Protein AF-A0A1H7JNJ6-F1 (afdb_monomer)

InterPro domains:
  IPR013538 Activator of Hsp90 ATPase homologue 1/2-like, C-terminal [PF08327] (13-141)
  IPR023393 START-like domain superfamily [G3DSA:3.30.530.20] (1-152)

Nearest PDB structures (foldseek):
  3q63-assembly2_D  TM=8.123E-01  e=1.243E-07  Mesorhizobium japonicum MAFF 303099
  1xuv-assembly2_B-2  TM=8.173E-01  e=3.876E-07  Methanosarcina mazei Go1
  1xfs-assembly1_A  TM=7.823E-01  e=5.082E-07  Nitrosomonas europaea ATCC 19718
  3put-assembly1_B  TM=7.287E-01  e=1.243E-07  Rhizobium etli CFN 42
  3q64-assembly1_A-2  TM=7.488E-01  e=4.814E-07  Mesorhizobium loti

Foldseek 3Di:
DDKDKDKDKFLAALQLLLVLVVDPLSVLQQDDAFVQKAWQDKDDDQVVQDKIKTWIAHLQLHIWIKIKGWDDDDGSAKTKMWIAIGDDQLHDPDTKIWIWGWDDDPNITIIMIMMDDDPDPSNNVSVVRSCVRSVVRSSCSSVVHPGDRLNVLCVLLVNLRGLQSSLLVVVLNVCVVVVHDPVVSVVSSVVCSVPSSVDDPVVSNVVSVVSVCVVVVD

Secondary structure (DSSP, 8-state):
-EEEEEEEEESS-HHHHHHHHH-HHHHHHHSSPPTT-EEEEEES-GGGTSPEEEEEE-TT--EEEEEEEEEEEETTTEEEEEEEEESSTT--S--EEEEEEEEEETTEEEEEEEEEEESSHHHHHHHHHHHHHHHHHHHHHHTT-----HHHHHHHTTS--SHHHHHHHHHHHHHHHTT--HHHHHHHHHHHHHHHTTS-HHHHHHHHHHHHHHHS--

Structure (mmCIF, N/CA/C/O backbone):
data_AF-A0A1H7JNJ6-F1
#
_entry.id   AF-A0A1H7JNJ6-F1
#
loop_
_atom_site.group_PDB
_atom_site.id
_atom_site.type_symbol
_atom_site.label_atom_id
_atom_site.label_alt_id
_atom_site.label_comp_id
_atom_site.label_asym_id
_atom_site.label_entity_id
_atom_site.label_seq_id
_atom_site.pdbx_PDB_ins_code
_atom_site.Cartn_x
_atom_site.Cartn_y
_atom_site.Cartn_z
_atom_site.occupancy
_atom_site.B_iso_or_equiv
_atom_site.auth_seq_id
_atom_site.auth_comp_id
_atom_site.auth_asym_id
_atom_site.auth_atom_id
_atom_site.pdbx_PDB_model_num
ATOM 1 N N . MET A 1 1 ? 0.416 25.006 10.434 1.00 77.06 1 MET A N 1
ATOM 2 C CA . MET A 1 1 ? 0.518 23.592 10.035 1.00 77.06 1 MET A CA 1
ATOM 3 C C . MET A 1 1 ? -0.889 23.037 9.965 1.00 77.06 1 MET A C 1
ATOM 5 O O . MET A 1 1 ? -1.672 23.362 10.850 1.00 77.06 1 MET A O 1
ATOM 9 N N . SER A 1 2 ? -1.221 22.325 8.895 1.00 92.56 2 SER A N 1
ATOM 10 C CA . SER A 1 2 ? -2.545 21.744 8.650 1.00 92.56 2 SER A CA 1
ATOM 11 C C . SER A 1 2 ? -2.560 20.247 8.954 1.00 92.56 2 SER A C 1
ATOM 13 O O . SER A 1 2 ? -1.511 19.623 9.101 1.00 92.56 2 SER A O 1
ATOM 15 N N . GLU A 1 3 ? -3.760 19.684 9.035 1.00 95.88 3 GLU A N 1
ATOM 16 C CA . GLU A 1 3 ? -4.009 18.262 9.251 1.00 95.88 3 GLU A CA 1
ATOM 17 C C . GLU A 1 3 ? -4.939 17.746 8.147 1.00 95.88 3 GLU A C 1
ATOM 19 O O . GLU A 1 3 ? -5.837 18.456 7.683 1.00 95.88 3 GLU A O 1
ATOM 24 N N . LEU A 1 4 ? -4.687 16.524 7.694 1.00 97.56 4 LEU A N 1
ATOM 25 C CA . LEU A 1 4 ? -5.561 15.765 6.818 1.00 97.56 4 LEU A CA 1
ATOM 26 C C . LEU A 1 4 ? -6.558 14.996 7.680 1.00 97.56 4 LEU A C 1
ATOM 28 O O . LEU A 1 4 ? -6.146 14.242 8.550 1.00 97.56 4 LEU A O 1
ATOM 32 N N . VAL A 1 5 ? -7.846 15.125 7.371 1.00 98.06 5 VAL A N 1
ATOM 33 C CA . VAL A 1 5 ? -8.899 14.248 7.891 1.00 98.06 5 VAL A CA 1
ATOM 34 C C . VAL A 1 5 ? -9.639 13.648 6.701 1.00 98.06 5 VAL A C 1
ATOM 36 O O . VAL A 1 5 ? -10.036 14.371 5.778 1.00 98.06 5 VAL A O 1
ATOM 39 N N . MET A 1 6 ? -9.781 12.326 6.686 1.00 98.12 6 MET A N 1
ATOM 40 C CA . MET A 1 6 ? -10.510 11.577 5.666 1.00 98.12 6 MET A CA 1
ATOM 41 C C . MET A 1 6 ? -11.355 10.492 6.316 1.00 98.12 6 MET A C 1
ATOM 43 O O . MET A 1 6 ? -10.903 9.825 7.237 1.00 98.12 6 MET A O 1
ATOM 47 N N . GLU A 1 7 ? -12.552 10.275 5.783 1.00 98.00 7 GLU A N 1
ATOM 48 C CA . GLU A 1 7 ? -13.441 9.197 6.204 1.00 98.00 7 GLU A CA 1
ATOM 49 C C . GLU A 1 7 ? -13.910 8.411 4.978 1.00 98.00 7 GLU A C 1
ATOM 51 O O . GLU A 1 7 ? -14.259 8.996 3.948 1.00 98.00 7 GLU A O 1
ATOM 56 N N . VAL A 1 8 ? -13.930 7.084 5.090 1.00 97.00 8 VAL A N 1
ATOM 57 C CA . VAL A 1 8 ? -14.499 6.178 4.087 1.00 97.00 8 VAL A CA 1
ATOM 58 C C . VAL A 1 8 ? -15.350 5.107 4.763 1.00 97.00 8 VAL A C 1
ATOM 60 O O . VAL A 1 8 ? -15.070 4.682 5.883 1.00 97.00 8 VAL A O 1
ATOM 63 N N . ARG A 1 9 ? -16.390 4.636 4.071 1.00 97.69 9 ARG A N 1
ATOM 64 C CA . ARG A 1 9 ? -17.177 3.475 4.504 1.00 97.69 9 ARG A CA 1
ATOM 65 C C . ARG A 1 9 ? -16.737 2.232 3.747 1.00 97.69 9 ARG A C 1
ATOM 67 O O . ARG A 1 9 ? -16.599 2.272 2.527 1.00 97.69 9 ARG A O 1
ATOM 74 N N . MET A 1 10 ? -16.560 1.135 4.469 1.00 97.56 10 MET A N 1
ATOM 75 C CA . MET A 1 10 ? -16.214 -0.177 3.930 1.00 97.56 10 MET A CA 1
ATOM 76 C C . MET A 1 10 ? -17.299 -1.184 4.310 1.00 97.56 10 MET A C 1
ATOM 78 O O . MET A 1 10 ? -17.840 -1.124 5.410 1.00 97.56 10 MET A O 1
ATOM 82 N N . ALA A 1 11 ? -17.610 -2.115 3.408 1.00 97.06 11 ALA A N 1
ATOM 83 C CA . ALA A 1 11 ? -18.605 -3.159 3.666 1.00 97.06 11 ALA A CA 1
ATOM 84 C C . ALA A 1 11 ? -18.104 -4.237 4.643 1.00 97.06 11 ALA A C 1
ATOM 86 O O . ALA A 1 11 ? -18.909 -4.946 5.233 1.00 97.06 11 ALA A O 1
ATOM 87 N N . SER A 1 12 ? -16.786 -4.360 4.807 1.00 97.62 12 SER A N 1
ATOM 88 C CA . SER A 1 12 ? -16.169 -5.288 5.751 1.00 97.62 12 SER A CA 1
ATOM 89 C C . SER A 1 12 ? -16.233 -4.750 7.182 1.00 97.62 12 SER A C 1
ATOM 91 O O . SER A 1 12 ? -16.047 -3.553 7.409 1.00 97.62 12 SER A O 1
ATOM 93 N N . SER A 1 13 ? -16.443 -5.644 8.147 1.00 98.06 13 SER A N 1
ATOM 94 C CA . SER A 1 13 ? -16.405 -5.343 9.584 1.00 98.06 13 SER A CA 1
ATOM 95 C C . SER A 1 13 ? -15.014 -4.877 10.054 1.00 98.06 13 SER A C 1
ATOM 97 O O . SER A 1 13 ? -14.012 -5.205 9.404 1.00 98.06 13 SER A O 1
ATOM 99 N N . PRO A 1 14 ? -14.901 -4.190 11.211 1.00 98.19 14 PRO A N 1
ATOM 100 C CA . PRO A 1 14 ? -13.613 -3.693 11.699 1.00 98.19 14 PRO A CA 1
ATOM 101 C C . PRO A 1 14 ? -12.563 -4.794 11.870 1.00 98.19 14 PRO A C 1
ATOM 103 O O . PRO A 1 14 ? -11.399 -4.587 11.542 1.00 98.19 14 PRO A O 1
ATOM 106 N N . GLY A 1 15 ? -12.972 -5.996 12.293 1.00 97.19 15 GLY A N 1
ATOM 107 C CA . GLY A 1 15 ? -12.076 -7.151 12.401 1.00 97.19 15 GLY A CA 1
ATOM 108 C C . GLY A 1 15 ? -11.535 -7.631 11.050 1.00 97.19 15 GLY A C 1
ATOM 109 O O . GLY A 1 15 ? -10.351 -7.937 10.938 1.00 97.19 15 GLY A O 1
ATOM 110 N N . GLN A 1 16 ? -12.362 -7.649 10.000 1.00 96.44 16 GLN A N 1
ATOM 111 C CA . GLN A 1 16 ? -11.915 -8.010 8.647 1.00 96.44 16 GLN A CA 1
ATOM 112 C C . GLN A 1 16 ? -10.970 -6.959 8.060 1.00 96.44 16 GLN A C 1
ATOM 114 O O . GLN A 1 16 ? -9.984 -7.309 7.414 1.00 96.44 16 GLN A O 1
ATOM 119 N N . VAL A 1 17 ? -11.255 -5.676 8.298 1.00 97.25 17 VAL A N 1
ATOM 120 C CA . VAL A 1 17 ? -10.366 -4.584 7.890 1.00 97.25 17 VAL A CA 1
ATOM 121 C C . VAL 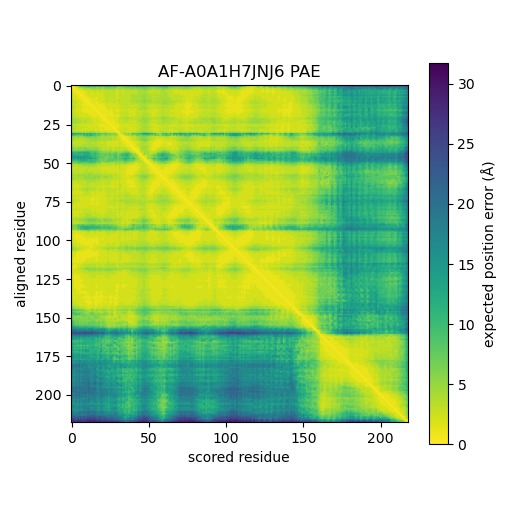A 1 17 ? -9.039 -4.680 8.644 1.00 97.25 17 VAL A C 1
ATOM 123 O O . VAL A 1 17 ? -7.984 -4.610 8.021 1.00 97.25 17 VAL A O 1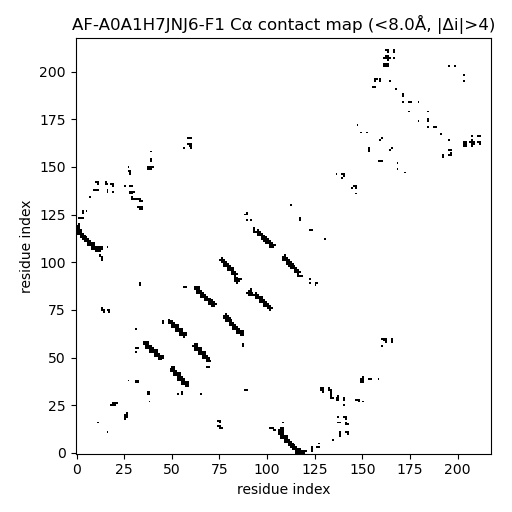
ATOM 126 N N . PHE A 1 18 ? -9.069 -4.917 9.958 1.00 96.25 18 PHE A N 1
ATOM 127 C CA . PHE A 1 18 ? -7.869 -5.029 10.788 1.00 96.25 18 PHE A CA 1
ATOM 128 C C . PHE A 1 18 ? -6.994 -6.239 10.432 1.00 96.25 18 PHE A C 1
ATOM 130 O O . PHE A 1 18 ? -5.771 -6.120 10.398 1.00 96.25 18 PHE A O 1
ATOM 137 N N . ALA A 1 19 ? -7.590 -7.369 10.042 1.00 94.56 19 ALA A N 1
ATOM 138 C CA . ALA A 1 19 ? -6.844 -8.536 9.566 1.00 94.56 19 ALA A CA 1
ATOM 139 C C . ALA A 1 19 ? -5.939 -8.223 8.354 1.00 94.56 19 ALA A C 1
ATOM 141 O O . ALA A 1 19 ? -4.894 -8.858 8.175 1.00 94.56 19 ALA A O 1
ATOM 142 N N . ALA A 1 20 ? -6.300 -7.223 7.536 1.00 93.88 20 ALA A N 1
ATOM 143 C CA . ALA A 1 20 ? -5.485 -6.763 6.412 1.00 93.88 20 ALA A CA 1
ATOM 144 C C . ALA A 1 20 ? -4.241 -5.955 6.834 1.00 93.88 20 ALA A C 1
ATOM 146 O O . ALA A 1 20 ? -3.345 -5.767 6.010 1.00 93.88 20 ALA A O 1
ATOM 147 N N . PHE A 1 21 ? -4.173 -5.489 8.085 1.00 92.12 21 PHE A N 1
ATOM 148 C CA . PHE A 1 21 ? -2.979 -4.876 8.677 1.00 92.12 21 PHE A CA 1
ATOM 149 C C . PHE A 1 21 ? -2.046 -5.941 9.256 1.00 92.12 21 PHE A C 1
ATOM 151 O O . PHE A 1 21 ? -0.841 -5.887 9.032 1.00 92.12 21 PHE A O 1
ATOM 158 N N . GLU A 1 22 ? -2.606 -6.919 9.973 1.00 89.56 22 GLU A N 1
ATOM 159 C CA . GLU A 1 22 ? -1.831 -7.947 10.681 1.00 89.56 22 GLU A CA 1
ATOM 160 C C . GLU A 1 22 ? -1.224 -8.993 9.749 1.00 89.56 22 GLU A C 1
ATOM 162 O O . GLU A 1 22 ? -0.167 -9.546 10.039 1.00 89.56 22 GLU A O 1
ATOM 167 N N . THR A 1 23 ? -1.887 -9.286 8.628 1.00 89.38 23 THR A N 1
ATOM 168 C CA . THR A 1 23 ? -1.432 -10.322 7.700 1.00 89.38 23 THR A CA 1
ATOM 169 C C . THR A 1 23 ? -0.449 -9.718 6.693 1.00 89.38 23 THR A C 1
ATOM 171 O O . THR A 1 23 ? -0.900 -8.993 5.802 1.00 89.38 23 THR A O 1
ATOM 174 N N . PRO A 1 24 ? 0.861 -10.052 6.714 1.00 87.25 24 PRO A N 1
ATOM 175 C CA . PRO A 1 24 ? 1.848 -9.414 5.833 1.00 87.25 24 PRO A CA 1
ATOM 176 C C . PRO A 1 24 ? 1.507 -9.548 4.342 1.00 87.25 24 PRO A C 1
ATOM 178 O O . PRO A 1 24 ? 1.692 -8.619 3.557 1.00 87.25 24 PRO A O 1
ATOM 181 N N . PHE A 1 25 ? 0.930 -10.693 3.962 1.00 84.69 25 PHE A N 1
ATOM 182 C CA . PHE A 1 25 ? 0.464 -10.966 2.602 1.00 84.69 25 PHE A CA 1
ATOM 183 C C . PHE A 1 25 ? -0.683 -10.045 2.150 1.00 84.69 25 PHE A C 1
ATOM 185 O O . PHE A 1 25 ? -0.773 -9.712 0.966 1.00 84.69 25 PHE A O 1
ATOM 192 N N . LEU A 1 26 ? -1.557 -9.624 3.067 1.00 88.56 26 LEU A N 1
ATOM 193 C CA . LEU A 1 26 ? -2.632 -8.673 2.777 1.00 88.56 26 LEU A CA 1
ATOM 194 C C . LEU A 1 26 ? -2.112 -7.236 2.841 1.00 88.56 26 LEU A C 1
ATOM 196 O O . LEU A 1 26 ? -2.401 -6.456 1.936 1.00 88.56 26 LEU A O 1
ATOM 200 N N . LEU A 1 27 ? -1.278 -6.916 3.835 1.00 90.31 27 LEU A N 1
ATOM 201 C CA . LEU A 1 27 ? -0.684 -5.592 4.020 1.00 90.31 27 LEU A CA 1
ATOM 202 C C . LEU A 1 27 ? 0.021 -5.114 2.745 1.00 90.31 27 LEU A C 1
ATOM 204 O O . LEU A 1 27 ? -0.251 -4.018 2.251 1.00 90.31 27 LEU A O 1
ATOM 208 N N . ARG A 1 28 ? 0.835 -5.984 2.130 1.00 88.69 28 ARG A N 1
ATOM 209 C CA . ARG A 1 28 ? 1.562 -5.671 0.889 1.00 88.69 28 ARG A CA 1
ATOM 210 C C . ARG A 1 28 ? 0.699 -5.350 -0.328 1.00 88.69 28 ARG A C 1
ATOM 212 O O . ARG A 1 28 ? 1.214 -4.875 -1.339 1.00 88.69 28 ARG A O 1
ATOM 219 N N . ARG A 1 29 ? -0.600 -5.650 -0.277 1.00 88.19 29 ARG A N 1
ATOM 220 C CA . ARG A 1 29 ? -1.528 -5.429 -1.392 1.00 88.19 29 ARG A CA 1
ATOM 221 C C . ARG A 1 29 ? -2.178 -4.064 -1.361 1.00 88.19 29 ARG A C 1
ATOM 223 O O . ARG A 1 29 ? -2.631 -3.624 -2.413 1.00 88.19 29 ARG A O 1
ATOM 230 N N . TRP A 1 30 ? -2.238 -3.392 -0.220 1.00 90.25 30 TRP A N 1
ATOM 231 C CA . TRP A 1 30 ? -2.934 -2.109 -0.115 1.00 90.25 30 TRP A CA 1
ATOM 232 C C . TRP A 1 30 ? -2.057 -0.992 0.455 1.00 90.25 30 TRP A C 1
ATOM 234 O O . TRP A 1 30 ? -2.280 0.164 0.107 1.00 90.25 30 TRP A O 1
ATOM 244 N N . TYR A 1 31 ? -1.048 -1.320 1.267 1.00 87.56 31 TYR A N 1
ATOM 245 C CA . TYR A 1 31 ? -0.199 -0.339 1.932 1.00 87.56 31 TYR A CA 1
ATOM 246 C C . TYR A 1 31 ? 1.112 -0.077 1.179 1.00 87.56 31 TYR A C 1
ATOM 248 O O . TYR A 1 31 ? 1.778 -0.994 0.694 1.00 87.56 31 TYR A O 1
ATOM 256 N N . GLY A 1 32 ? 1.512 1.195 1.139 1.00 75.62 32 GLY A N 1
ATOM 257 C CA . GLY A 1 32 ? 2.881 1.615 0.830 1.00 75.62 32 GLY A CA 1
ATOM 258 C C . GLY A 1 32 ? 3.033 2.446 -0.440 1.00 75.62 32 GLY A C 1
ATOM 259 O O . GLY A 1 32 ? 3.802 3.397 -0.417 1.00 75.62 32 GLY A O 1
ATOM 260 N N . ALA A 1 33 ? 2.294 2.168 -1.518 1.00 81.31 33 ALA A N 1
ATOM 261 C CA . ALA A 1 33 ? 2.540 2.807 -2.816 1.00 81.31 33 ALA A CA 1
ATOM 262 C C . ALA A 1 33 ? 1.605 4.001 -3.113 1.00 81.31 33 ALA A C 1
ATOM 264 O O . ALA A 1 33 ? 0.394 3.807 -3.240 1.00 81.31 33 ALA A O 1
ATOM 265 N N . PRO A 1 34 ? 2.142 5.225 -3.295 1.00 86.75 34 PRO A N 1
ATOM 266 C CA . PRO A 1 34 ? 1.393 6.344 -3.871 1.00 86.75 34 PRO A CA 1
ATOM 267 C C . PRO A 1 34 ? 0.868 6.022 -5.278 1.00 86.75 34 PRO A C 1
ATOM 269 O O . PRO A 1 34 ? 1.421 5.146 -5.949 1.00 86.75 34 PRO A O 1
ATOM 272 N N . PRO A 1 35 ? -0.154 6.746 -5.774 1.00 84.81 35 PRO A N 1
ATOM 273 C CA . PRO A 1 35 ? -0.631 6.585 -7.144 1.00 84.81 35 PRO A CA 1
ATOM 274 C C . PRO A 1 35 ? 0.515 6.630 -8.168 1.00 84.81 35 PRO A C 1
ATOM 276 O O . PRO A 1 35 ? 1.327 7.554 -8.162 1.00 84.81 35 PRO A O 1
ATOM 279 N N . GLY A 1 36 ? 0.586 5.619 -9.039 1.00 83.19 36 GLY A N 1
ATOM 280 C CA . GLY A 1 36 ? 1.623 5.506 -10.074 1.00 83.19 36 GLY A CA 1
ATOM 281 C C . GLY A 1 36 ? 3.004 5.051 -9.582 1.00 83.19 36 GLY A C 1
ATOM 282 O O . GLY A 1 36 ? 3.941 5.017 -10.378 1.00 83.19 36 GLY A O 1
ATOM 283 N N . CYS A 1 37 ? 3.140 4.707 -8.302 1.00 89.06 37 CYS A N 1
ATOM 284 C CA . CYS A 1 37 ? 4.350 4.135 -7.720 1.00 89.06 37 CYS A CA 1
ATOM 285 C C . CYS A 1 37 ? 4.128 2.663 -7.359 1.00 89.06 37 CYS A C 1
ATOM 287 O O . CYS A 1 37 ? 2.997 2.171 -7.332 1.00 89.06 37 CYS A O 1
ATOM 289 N N . PHE A 1 38 ? 5.213 1.964 -7.041 1.00 87.75 38 PHE A N 1
ATOM 290 C CA . PHE A 1 38 ? 5.188 0.540 -6.750 1.00 87.75 38 PHE A CA 1
ATOM 291 C C . PHE A 1 38 ? 6.047 0.211 -5.537 1.00 87.75 38 PHE A C 1
ATOM 293 O O . PHE A 1 38 ? 7.148 0.733 -5.389 1.00 87.75 38 PHE A O 1
ATOM 300 N N . ARG A 1 39 ? 5.536 -0.665 -4.670 1.00 89.75 39 ARG A N 1
ATOM 301 C CA . ARG A 1 39 ? 6.266 -1.196 -3.516 1.00 89.75 39 ARG A CA 1
ATOM 302 C C . ARG A 1 39 ? 7.127 -2.381 -3.963 1.00 89.75 39 ARG A C 1
ATOM 304 O O . ARG A 1 39 ? 6.626 -3.254 -4.666 1.00 89.75 39 ARG A O 1
ATOM 311 N N . THR A 1 40 ? 8.391 -2.402 -3.555 1.00 89.19 40 THR A N 1
ATOM 312 C CA . THR A 1 40 ? 9.407 -3.392 -3.963 1.00 89.19 40 THR A CA 1
ATOM 313 C C . THR A 1 40 ? 10.004 -4.159 -2.783 1.00 89.19 40 THR A C 1
ATOM 315 O O . THR A 1 40 ? 11.002 -4.858 -2.938 1.00 89.19 40 THR A O 1
ATOM 318 N N . GLY A 1 41 ? 9.462 -3.973 -1.582 1.00 88.38 41 GLY A N 1
ATOM 319 C CA . GLY A 1 41 ? 9.916 -4.641 -0.371 1.00 88.38 41 GLY A CA 1
ATOM 320 C C . GLY A 1 41 ? 9.621 -3.843 0.894 1.00 88.38 41 GLY A C 1
ATOM 321 O O . GLY A 1 41 ? 9.220 -2.675 0.863 1.00 88.38 41 GLY A O 1
ATOM 322 N N . ALA A 1 42 ? 9.857 -4.481 2.035 1.00 90.31 42 ALA A N 1
ATOM 323 C CA . ALA A 1 42 ? 9.983 -3.807 3.319 1.00 90.31 42 ALA A CA 1
ATOM 324 C C . ALA A 1 42 ? 11.078 -4.459 4.167 1.00 90.31 42 ALA A C 1
ATOM 326 O O . ALA A 1 42 ? 11.370 -5.644 4.016 1.00 90.31 42 ALA A O 1
ATOM 327 N N . GLU A 1 43 ? 11.655 -3.670 5.064 1.00 89.31 43 GLU A N 1
ATOM 328 C CA . GLU A 1 43 ? 12.680 -4.076 6.020 1.00 89.31 43 GLU A CA 1
ATOM 329 C C . GLU A 1 43 ? 12.246 -3.676 7.437 1.00 89.31 43 GLU A C 1
ATOM 331 O O . GLU A 1 43 ? 11.521 -2.695 7.625 1.00 89.31 43 GLU A O 1
ATOM 336 N N . GLY A 1 44 ? 12.727 -4.416 8.435 1.00 83.75 44 GLY A N 1
ATOM 337 C CA . GLY A 1 44 ? 12.410 -4.195 9.848 1.00 83.75 44 GLY A CA 1
ATOM 338 C C . GLY A 1 44 ? 11.312 -5.115 10.385 1.00 83.75 44 GLY A C 1
ATOM 339 O O . GLY A 1 44 ? 10.564 -5.737 9.632 1.00 83.75 44 GLY A O 1
ATOM 340 N N . ASP A 1 45 ? 11.246 -5.210 11.714 1.00 75.12 45 ASP A N 1
ATOM 341 C CA . ASP A 1 45 ? 10.228 -5.978 12.433 1.00 75.12 45 ASP A CA 1
ATOM 342 C C . ASP A 1 45 ? 9.269 -5.025 13.148 1.00 75.12 45 ASP A C 1
ATOM 344 O O . ASP A 1 45 ? 9.590 -4.427 14.178 1.00 75.12 45 ASP A O 1
ATOM 348 N N . VAL A 1 46 ? 8.065 -4.922 12.594 1.00 73.62 46 VAL A N 1
ATOM 349 C CA . VAL A 1 46 ? 6.983 -4.063 13.078 1.00 73.62 46 VAL A CA 1
ATOM 350 C C . VAL A 1 46 ? 6.579 -4.400 14.525 1.00 73.62 46 VAL A C 1
ATOM 352 O O . VAL A 1 46 ? 6.133 -3.518 15.256 1.00 73.62 46 VAL A O 1
ATOM 355 N N . GLY A 1 47 ? 6.781 -5.646 14.972 1.00 68.81 47 GLY A N 1
ATOM 356 C CA . GLY A 1 47 ? 6.448 -6.093 16.327 1.00 68.81 47 GLY A CA 1
ATOM 357 C C . GLY A 1 47 ? 7.414 -5.615 17.415 1.00 68.81 47 GLY A C 1
ATOM 358 O O . GLY A 1 47 ? 7.103 -5.734 18.599 1.00 68.81 47 GLY A O 1
ATOM 359 N N . THR A 1 48 ? 8.571 -5.062 17.042 1.00 75.38 48 THR A N 1
ATOM 360 C CA . THR A 1 48 ? 9.591 -4.599 18.001 1.00 75.38 48 THR A CA 1
ATOM 361 C C . THR A 1 48 ?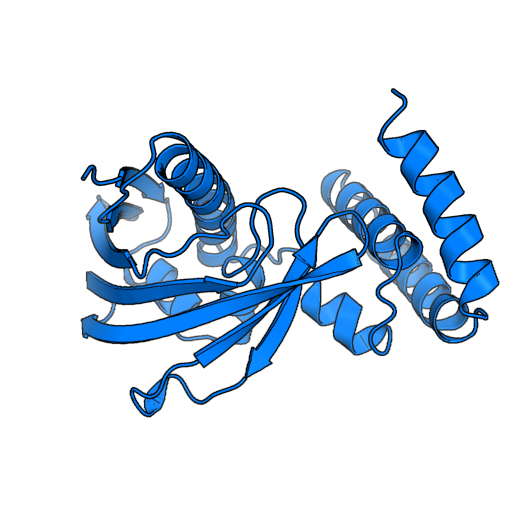 9.387 -3.157 18.466 1.00 75.38 48 THR A C 1
ATOM 363 O O . THR A 1 48 ? 10.021 -2.734 19.430 1.00 75.38 48 THR A O 1
ATOM 366 N N . GLY A 1 49 ? 8.515 -2.396 17.793 1.00 73.56 49 GLY A N 1
ATOM 367 C CA . GLY A 1 49 ? 8.369 -0.950 17.995 1.00 73.56 49 GLY A CA 1
ATOM 368 C C . GLY A 1 49 ? 9.478 -0.110 17.345 1.00 73.56 49 GLY A C 1
ATOM 369 O O . GLY A 1 49 ? 9.417 1.121 17.390 1.00 73.56 49 GLY A O 1
ATOM 370 N N . GLU A 1 50 ? 10.465 -0.753 16.715 1.00 85.00 50 GLU A N 1
ATOM 371 C CA . GLU A 1 50 ? 11.495 -0.084 15.923 1.00 85.00 50 GLU A CA 1
ATOM 372 C C . GLU A 1 50 ? 10.927 0.443 14.592 1.00 85.00 50 GLU A C 1
ATOM 374 O O . GLU A 1 50 ? 9.926 -0.078 14.082 1.00 85.00 50 GLU A O 1
ATOM 379 N N . PRO A 1 51 ? 11.550 1.474 13.992 1.00 88.00 51 PRO A N 1
ATOM 380 C CA . PRO A 1 51 ? 11.168 1.937 12.668 1.00 88.00 51 PRO A CA 1
ATOM 381 C C . PRO A 1 51 ? 11.298 0.831 11.613 1.00 88.00 51 PRO A C 1
ATOM 383 O O . PRO A 1 51 ? 12.334 0.175 11.502 1.00 88.00 51 PRO A O 1
ATOM 386 N N . PHE A 1 52 ? 10.269 0.678 10.785 1.00 90.69 52 PHE A N 1
ATOM 387 C CA . PHE A 1 52 ? 10.296 -0.142 9.581 1.00 90.69 52 PHE A CA 1
ATOM 388 C C . PHE A 1 52 ? 10.516 0.729 8.340 1.00 90.69 52 PHE A C 1
ATOM 390 O O . PHE A 1 52 ? 10.236 1.933 8.326 1.00 90.69 52 PHE A O 1
ATOM 397 N N . GLN A 1 53 ? 11.002 0.104 7.275 1.00 93.81 53 GLN A N 1
ATOM 398 C CA . GLN A 1 53 ? 11.245 0.738 5.986 1.00 93.81 53 GLN A CA 1
ATOM 399 C C . GLN A 1 53 ? 10.397 0.065 4.912 1.00 93.81 53 GLN A C 1
ATOM 401 O O . GLN A 1 53 ? 10.312 -1.158 4.863 1.00 93.81 53 GLN A O 1
ATOM 406 N N . VAL A 1 54 ? 9.798 0.854 4.026 1.00 93.88 54 VAL A N 1
ATOM 407 C CA . VAL A 1 54 ? 9.158 0.371 2.802 1.00 93.88 54 VAL A CA 1
ATOM 408 C C . VAL A 1 54 ? 9.934 0.921 1.614 1.00 93.88 54 VAL A C 1
ATOM 410 O O . VAL A 1 54 ? 10.137 2.131 1.503 1.00 93.88 54 VAL A O 1
ATOM 413 N N . ASN A 1 55 ? 10.368 0.019 0.739 1.00 93.62 55 ASN A N 1
ATOM 414 C CA . ASN A 1 55 ? 11.129 0.338 -0.462 1.00 93.62 55 ASN A CA 1
ATOM 415 C C . ASN A 1 55 ? 10.165 0.503 -1.636 1.00 93.62 55 ASN A C 1
ATOM 417 O O . ASN A 1 55 ? 9.273 -0.330 -1.830 1.00 93.62 55 ASN A O 1
ATOM 421 N N . LEU A 1 56 ? 10.322 1.589 -2.391 1.00 93.12 56 LEU A N 1
ATOM 422 C CA . LEU A 1 56 ? 9.428 1.952 -3.483 1.00 93.12 56 LEU A CA 1
ATOM 423 C C . LEU A 1 56 ? 10.192 2.392 -4.724 1.00 93.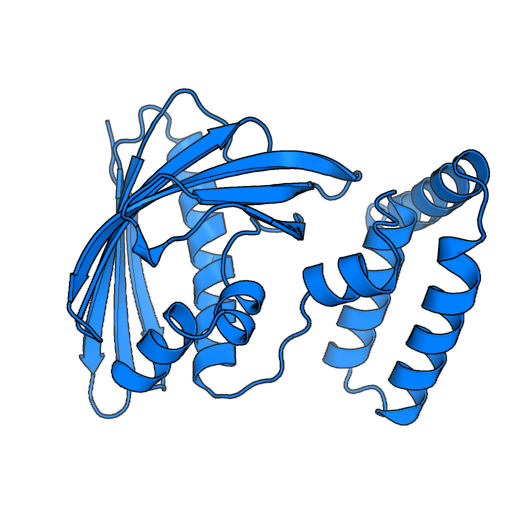12 56 LEU A C 1
ATOM 425 O O . LEU A 1 56 ? 11.324 2.862 -4.641 1.00 93.12 56 LEU A O 1
ATOM 429 N N . ILE A 1 57 ? 9.517 2.303 -5.866 1.00 90.19 57 ILE A N 1
ATOM 430 C CA . ILE A 1 57 ? 9.925 2.925 -7.124 1.00 90.19 57 ILE A CA 1
ATOM 431 C C . ILE A 1 57 ? 8.775 3.745 -7.706 1.00 90.19 57 ILE A C 1
ATOM 433 O O . ILE A 1 57 ? 7.600 3.412 -7.524 1.00 90.19 57 ILE A O 1
ATOM 437 N N . ASP A 1 58 ? 9.096 4.829 -8.405 1.00 88.62 58 ASP A N 1
ATOM 438 C CA . ASP A 1 58 ? 8.105 5.591 -9.164 1.00 88.62 58 ASP A CA 1
ATOM 439 C C . ASP A 1 58 ? 7.834 4.967 -10.549 1.00 88.62 58 ASP A C 1
ATOM 441 O O . ASP A 1 58 ? 8.391 3.932 -10.923 1.00 88.62 58 ASP A O 1
ATOM 445 N N . SER A 1 59 ? 6.977 5.612 -11.344 1.00 81.94 59 SER A N 1
ATOM 446 C CA . SER A 1 59 ? 6.655 5.172 -12.713 1.00 81.94 59 SER A CA 1
ATOM 447 C C . SER A 1 59 ? 7.857 5.101 -13.671 1.00 81.94 59 SER A C 1
ATOM 449 O O . SER A 1 59 ? 7.762 4.465 -14.723 1.00 81.94 59 SER A O 1
ATOM 451 N N . GLN A 1 60 ? 8.970 5.760 -13.338 1.00 81.19 60 GLN A N 1
ATOM 452 C CA . GLN A 1 60 ? 10.217 5.745 -14.100 1.00 81.19 60 GLN A CA 1
ATOM 453 C C . GLN A 1 60 ? 11.231 4.737 -13.542 1.00 81.19 60 GLN A C 1
ATOM 455 O O . GLN A 1 60 ? 12.310 4.596 -14.114 1.00 81.19 60 GLN A O 1
ATOM 460 N N . GLY A 1 61 ? 10.897 4.027 -12.461 1.00 81.31 61 GLY A N 1
ATOM 461 C CA . GLY A 1 61 ? 11.806 3.114 -11.774 1.00 81.31 61 GLY A CA 1
ATOM 462 C C . GLY A 1 61 ? 12.771 3.813 -10.810 1.00 81.31 61 GLY A C 1
ATOM 463 O O . GLY A 1 61 ? 13.721 3.183 -10.350 1.00 81.31 61 GLY A O 1
ATOM 464 N N . VAL A 1 62 ? 12.571 5.101 -10.500 1.00 88.00 62 VAL A N 1
ATOM 465 C CA . VAL A 1 62 ? 13.435 5.830 -9.561 1.00 88.00 62 VAL A CA 1
ATOM 466 C C . VAL A 1 62 ? 13.100 5.397 -8.133 1.00 88.00 62 VAL A C 1
ATOM 468 O O . VAL A 1 62 ? 11.936 5.510 -7.733 1.00 88.00 62 VAL A O 1
ATOM 471 N N . PRO A 1 63 ? 14.085 4.918 -7.351 1.00 91.62 63 PRO A N 1
ATOM 472 C CA . PRO A 1 63 ? 13.837 4.444 -6.001 1.00 91.62 63 PRO A CA 1
ATOM 473 C C . PRO A 1 63 ? 13.580 5.596 -5.028 1.00 91.62 63 PRO A C 1
ATOM 475 O O . PRO A 1 63 ? 14.213 6.652 -5.099 1.00 91.62 63 PRO A O 1
ATOM 478 N N . PHE A 1 64 ? 12.681 5.360 -4.082 1.00 94.81 64 PHE A N 1
ATOM 479 C CA . PHE A 1 64 ? 12.433 6.217 -2.929 1.00 94.81 64 PHE A CA 1
ATOM 480 C C . PHE A 1 64 ? 11.963 5.371 -1.742 1.00 94.81 64 PHE A C 1
ATOM 482 O O . PHE A 1 64 ? 11.657 4.185 -1.886 1.00 94.81 64 PHE A O 1
ATOM 489 N N . VAL A 1 65 ? 11.946 5.965 -0.550 1.00 95.25 65 VAL A N 1
ATOM 490 C CA . VAL A 1 65 ? 11.726 5.218 0.692 1.00 95.25 65 VAL A CA 1
ATOM 491 C C . VAL A 1 65 ? 10.651 5.877 1.542 1.00 95.25 65 VAL A C 1
ATOM 493 O O . VAL A 1 65 ? 10.612 7.097 1.693 1.00 95.25 65 VAL A O 1
ATOM 496 N N . GLN A 1 66 ? 9.808 5.046 2.145 1.00 95.62 66 GLN A N 1
ATOM 497 C CA . GLN A 1 66 ? 8.992 5.426 3.288 1.00 95.62 66 GLN A CA 1
ATOM 498 C C . GLN A 1 66 ? 9.600 4.814 4.553 1.00 95.62 66 GLN A C 1
ATOM 500 O O . GLN A 1 66 ? 9.914 3.623 4.576 1.00 95.62 66 GLN A O 1
ATOM 505 N N . ARG A 1 67 ? 9.703 5.591 5.629 1.00 94.75 67 ARG A N 1
ATOM 506 C CA . ARG A 1 67 ? 9.934 5.057 6.975 1.00 94.75 67 ARG A CA 1
ATOM 507 C C . ARG A 1 67 ? 8.668 5.189 7.796 1.00 94.75 67 ARG A C 1
ATOM 509 O O . ARG A 1 67 ? 7.982 6.210 7.724 1.00 94.75 67 ARG A O 1
ATOM 516 N N . GLY A 1 68 ? 8.367 4.159 8.573 1.00 93.50 68 GLY A N 1
ATOM 517 C CA . GLY A 1 68 ? 7.251 4.173 9.501 1.00 93.50 68 GLY A CA 1
ATOM 518 C C . GLY A 1 68 ? 7.644 3.655 10.872 1.00 93.50 68 GLY A C 1
ATOM 519 O O . GLY A 1 68 ? 8.601 2.901 11.002 1.00 93.50 68 GLY A O 1
ATOM 520 N N . ARG A 1 69 ? 6.909 4.057 11.906 1.00 94.00 69 ARG A N 1
ATOM 521 C CA . ARG A 1 69 ? 7.061 3.526 13.268 1.00 94.00 69 ARG A CA 1
ATOM 522 C C . ARG A 1 69 ? 5.690 3.404 13.904 1.00 94.00 69 ARG A C 1
ATOM 524 O O . ARG A 1 69 ? 4.977 4.399 13.975 1.00 94.00 69 ARG A O 1
ATOM 531 N N . ILE A 1 70 ? 5.319 2.209 14.356 1.00 94.25 70 ILE A N 1
ATOM 532 C CA . ILE A 1 70 ? 4.064 2.024 15.091 1.00 94.25 70 ILE A CA 1
ATOM 533 C C . ILE A 1 70 ? 4.221 2.615 16.492 1.00 94.25 70 ILE A C 1
ATOM 535 O O . ILE A 1 70 ? 5.203 2.346 17.180 1.00 94.25 70 ILE A O 1
ATOM 539 N N . LEU A 1 71 ? 3.254 3.437 16.892 1.00 94.31 71 LEU A N 1
ATOM 540 C CA . LEU A 1 71 ? 3.219 4.098 18.194 1.00 94.31 71 LEU A CA 1
ATOM 541 C C . LEU A 1 71 ? 2.254 3.416 19.160 1.00 94.31 71 LEU A C 1
ATOM 543 O O . LEU A 1 71 ? 2.582 3.256 20.333 1.00 94.31 71 LEU A O 1
ATOM 547 N N . ASP A 1 72 ? 1.075 3.035 18.670 1.00 94.81 72 ASP A N 1
ATOM 548 C CA . ASP A 1 72 ? 0.026 2.400 19.465 1.00 94.81 72 ASP A CA 1
ATOM 549 C C . ASP A 1 72 ? -0.884 1.541 18.581 1.00 94.81 72 ASP A C 1
ATOM 551 O O . ASP A 1 72 ? -1.130 1.871 17.416 1.00 94.81 72 ASP A O 1
ATOM 555 N N . VAL A 1 73 ? -1.398 0.447 19.146 1.00 95.06 73 VAL A N 1
ATOM 556 C CA . VAL A 1 73 ? -2.315 -0.474 18.466 1.00 95.06 73 VAL A CA 1
ATOM 557 C C . VAL A 1 73 ? -3.406 -0.917 19.431 1.00 95.06 73 VAL A C 1
ATOM 559 O O . VAL A 1 73 ? -3.134 -1.551 20.448 1.00 95.06 73 VAL A O 1
ATOM 562 N N . VAL A 1 74 ? -4.655 -0.652 19.059 1.00 96.81 74 VAL A N 1
ATOM 563 C CA . VAL A 1 74 ? -5.846 -1.234 19.680 1.00 96.81 74 VAL A CA 1
ATOM 564 C C . VAL A 1 74 ? -6.547 -2.077 18.612 1.00 96.81 74 VAL A C 1
ATOM 566 O O . VAL A 1 74 ? -7.090 -1.508 17.657 1.00 96.81 74 VAL A O 1
ATOM 569 N N . PRO A 1 75 ? -6.511 -3.418 18.717 1.00 95.81 75 PRO A N 1
ATOM 570 C CA . PRO A 1 75 ? -7.021 -4.303 17.679 1.00 95.81 75 PRO A CA 1
ATOM 571 C C . PRO A 1 75 ? -8.439 -3.961 17.226 1.00 95.81 75 PRO A C 1
ATOM 573 O O . PRO A 1 75 ? -9.329 -3.783 18.049 1.00 95.81 75 PRO A O 1
ATOM 576 N N . ALA A 1 76 ? -8.633 -3.878 15.908 1.00 96.06 76 ALA A N 1
ATOM 577 C CA . ALA A 1 76 ? -9.904 -3.543 15.260 1.00 96.06 76 ALA A CA 1
ATOM 578 C C . ALA A 1 76 ? -10.544 -2.194 15.654 1.00 96.06 76 ALA A C 1
ATOM 580 O O . ALA A 1 76 ? -11.686 -1.943 15.274 1.00 96.06 76 ALA A O 1
ATOM 581 N N . GLU A 1 77 ? -9.814 -1.312 16.341 1.00 97.50 77 GLU A N 1
ATOM 582 C CA . GLU A 1 77 ? -10.314 -0.000 16.773 1.00 97.50 77 GLU A CA 1
ATOM 583 C C . GLU A 1 77 ? -9.394 1.141 16.337 1.00 97.50 77 GLU A C 1
ATOM 585 O O . GLU A 1 77 ? -9.867 2.151 15.811 1.00 97.50 77 GLU A O 1
ATOM 590 N N . ARG A 1 78 ? -8.078 1.002 16.549 1.00 97.38 78 ARG A N 1
ATOM 591 C CA . ARG A 1 78 ? -7.122 2.084 16.304 1.00 97.38 78 ARG A CA 1
ATOM 592 C C . ARG A 1 78 ? -5.718 1.582 15.977 1.00 97.38 78 ARG A C 1
ATOM 594 O O . ARG A 1 78 ? -5.203 0.685 16.636 1.00 97.38 78 ARG A O 1
ATOM 601 N N . LEU A 1 79 ? -5.068 2.237 15.022 1.00 96.50 79 LEU A N 1
ATOM 602 C CA . LEU A 1 79 ? -3.635 2.125 14.765 1.00 96.50 79 LEU A CA 1
ATOM 603 C C . LEU A 1 79 ? -3.035 3.524 14.665 1.00 96.50 79 LEU A C 1
ATOM 605 O O . LEU A 1 79 ? -3.558 4.382 13.960 1.00 96.50 79 LEU A O 1
ATOM 609 N N . GLU A 1 80 ? -1.917 3.738 15.338 1.00 97.12 80 GLU A N 1
ATOM 610 C CA . GLU A 1 80 ? -1.187 4.991 15.284 1.00 97.12 80 GLU A CA 1
ATOM 611 C C . GLU A 1 80 ? 0.247 4.759 14.813 1.00 97.12 80 GLU A C 1
ATOM 613 O O . GLU A 1 80 ? 0.943 3.877 15.321 1.00 97.12 80 GLU A O 1
ATOM 618 N N . LEU A 1 81 ? 0.693 5.550 13.840 1.00 95.19 81 LEU A N 1
ATOM 619 C CA . LEU A 1 81 ? 2.022 5.426 13.258 1.00 95.19 81 LEU A CA 1
ATOM 620 C C . LEU A 1 81 ? 2.642 6.781 12.921 1.00 95.19 81 LEU A C 1
ATOM 622 O O . LEU A 1 81 ? 1.958 7.720 12.521 1.00 95.19 81 LEU A O 1
ATOM 626 N N . GLU A 1 82 ? 3.960 6.867 13.033 1.00 96.25 82 GLU A N 1
ATOM 627 C CA . GLU A 1 82 ? 4.742 7.925 12.397 1.00 96.25 82 GLU A CA 1
ATOM 628 C C . GLU A 1 82 ? 5.091 7.537 10.967 1.00 96.25 82 GLU A C 1
ATOM 630 O O . GLU A 1 82 ? 5.294 6.359 10.671 1.00 96.25 82 GLU A O 1
ATOM 635 N N . MET A 1 83 ? 5.180 8.535 10.090 1.00 95.81 83 MET A N 1
ATOM 636 C CA . MET A 1 83 ? 5.529 8.382 8.684 1.00 95.81 83 MET A CA 1
ATOM 637 C C . MET A 1 83 ? 6.488 9.492 8.250 1.00 95.81 83 MET A C 1
ATOM 639 O O . MET A 1 83 ? 6.230 10.676 8.489 1.00 95.81 83 MET A O 1
ATOM 643 N N . SER A 1 84 ? 7.555 9.114 7.550 1.00 95.06 84 SER A N 1
ATOM 644 C CA . SER A 1 84 ? 8.431 10.031 6.820 1.00 95.06 84 SER A CA 1
ATOM 645 C C . SER A 1 84 ? 8.789 9.467 5.446 1.00 95.06 84 SER A C 1
ATOM 647 O O . SER A 1 84 ? 8.751 8.255 5.224 1.00 95.06 84 SER A O 1
ATOM 649 N N . TRP A 1 85 ? 9.110 10.361 4.511 1.00 95.25 85 TRP A N 1
ATOM 650 C CA . TRP A 1 85 ? 9.359 10.016 3.113 1.00 95.25 85 TRP A CA 1
ATOM 651 C C . TRP A 1 85 ? 10.681 10.611 2.635 1.00 95.25 85 TRP A C 1
ATOM 653 O O . TRP A 1 85 ? 10.914 11.816 2.741 1.00 95.25 85 TRP A O 1
ATOM 663 N N . GLU A 1 86 ? 11.528 9.763 2.063 1.00 94.56 86 GLU A N 1
ATOM 664 C CA . GLU A 1 86 ? 12.810 10.123 1.465 1.00 94.56 86 GLU A CA 1
ATOM 665 C C . GLU A 1 86 ? 12.689 10.015 -0.060 1.00 94.56 86 GLU A C 1
ATOM 667 O O . GLU A 1 86 ? 12.765 8.926 -0.631 1.00 94.56 86 GLU A O 1
ATOM 672 N N . GLY A 1 87 ? 12.481 11.159 -0.719 1.00 92.38 87 GLY A N 1
ATOM 673 C CA . GLY A 1 87 ? 12.231 11.229 -2.162 1.00 92.38 87 GLY A CA 1
ATOM 674 C C . GLY A 1 87 ? 10.785 10.901 -2.552 1.00 92.38 87 GLY A C 1
ATOM 675 O O . GLY A 1 87 ? 9.888 10.840 -1.711 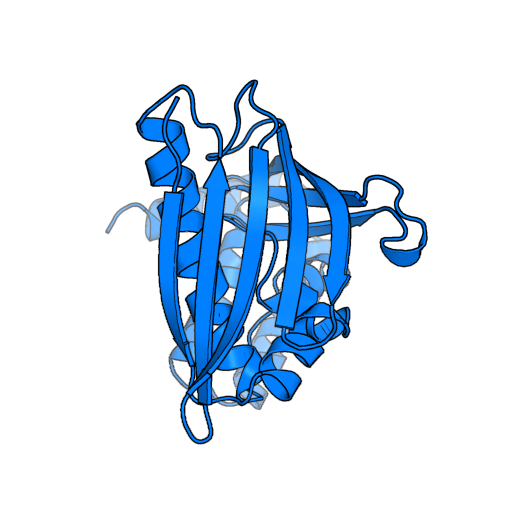1.00 92.38 87 GLY A O 1
ATOM 676 N N . GLY A 1 88 ? 10.554 10.716 -3.853 1.00 90.62 88 GLY A N 1
ATOM 677 C CA . GLY A 1 88 ? 9.233 10.398 -4.397 1.00 90.62 88 GLY A CA 1
ATOM 678 C C . GLY A 1 88 ? 8.195 11.529 -4.260 1.00 90.62 88 GLY A C 1
ATOM 679 O O . GLY A 1 88 ? 8.517 12.642 -3.839 1.00 90.62 88 GLY A O 1
ATOM 680 N N . PRO A 1 89 ? 6.927 11.260 -4.619 1.00 88.19 89 PRO A N 1
ATOM 681 C CA . PRO A 1 89 ? 5.866 12.274 -4.669 1.00 88.19 89 PRO A CA 1
ATOM 682 C C . PRO A 1 89 ? 5.398 12.771 -3.292 1.00 88.19 89 PRO A C 1
ATOM 684 O O . PRO A 1 89 ? 4.749 13.809 -3.210 1.00 88.19 89 PRO A O 1
ATOM 687 N N . LEU A 1 90 ? 5.709 12.038 -2.220 1.00 91.12 90 LEU A N 1
ATOM 688 C CA . LEU A 1 90 ? 5.381 12.396 -0.833 1.00 91.12 90 LEU A CA 1
ATOM 689 C C . LEU A 1 90 ? 6.591 12.941 -0.060 1.00 91.12 90 LEU A C 1
ATOM 691 O O . LEU A 1 90 ? 6.477 13.224 1.131 1.00 91.12 90 LEU A O 1
ATOM 695 N N . GLY A 1 91 ? 7.745 13.072 -0.724 1.00 88.81 91 GLY A N 1
ATOM 696 C CA . GLY A 1 91 ? 8.994 13.498 -0.107 1.00 88.81 91 GLY A CA 1
ATOM 697 C C . GLY A 1 91 ? 8.895 14.890 0.513 1.00 88.81 91 GLY A C 1
ATOM 698 O O . GLY A 1 91 ? 8.449 15.849 -0.119 1.00 88.81 91 GLY A O 1
ATOM 699 N N . GLY A 1 92 ? 9.368 15.015 1.749 1.00 85.56 92 GLY A N 1
ATOM 700 C CA . GLY A 1 92 ? 9.344 16.271 2.487 1.00 85.56 92 GLY A CA 1
ATOM 701 C C . GLY A 1 92 ? 10.154 16.186 3.780 1.00 85.56 92 GLY A C 1
ATOM 702 O O . GLY A 1 92 ? 10.492 15.094 4.225 1.00 85.56 92 GLY A O 1
ATOM 703 N N . PRO A 1 93 ? 10.481 17.331 4.407 1.00 81.56 93 PRO A N 1
ATOM 704 C CA . PRO A 1 93 ? 11.238 17.354 5.661 1.00 81.56 93 PRO A CA 1
ATOM 705 C C . PRO A 1 93 ? 10.403 16.922 6.881 1.00 81.56 93 PRO A C 1
ATOM 707 O O . PRO A 1 93 ? 10.898 16.933 8.005 1.00 81.56 93 PRO A O 1
ATOM 710 N N . GLU A 1 94 ? 9.120 16.628 6.685 1.00 86.50 94 GLU A N 1
ATOM 711 C CA . GLU A 1 94 ? 8.136 16.442 7.743 1.00 86.50 94 GLU A CA 1
ATOM 712 C C . GLU A 1 94 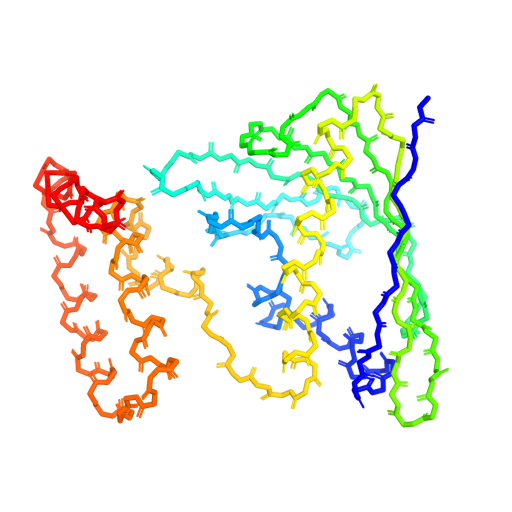? 8.079 14.974 8.164 1.00 86.50 94 GLU A C 1
ATOM 714 O O . GLU A 1 94 ? 7.865 14.085 7.341 1.00 86.50 94 GLU A O 1
ATOM 719 N N . VAL A 1 95 ? 8.210 14.729 9.468 1.00 94.81 95 VAL A N 1
ATOM 720 C CA . VAL A 1 95 ? 7.696 13.500 10.075 1.00 94.81 95 VAL A CA 1
ATOM 721 C C . VAL A 1 95 ? 6.259 13.788 10.479 1.00 94.81 95 VAL A C 1
ATOM 723 O O . VAL A 1 95 ? 5.989 14.752 11.198 1.00 94.81 95 VAL A O 1
ATOM 726 N N . THR A 1 96 ? 5.338 12.969 9.995 1.00 96.75 96 THR A N 1
ATOM 727 C CA . THR A 1 96 ? 3.908 13.088 10.287 1.00 96.75 96 THR A CA 1
ATOM 728 C C . THR A 1 96 ? 3.463 11.941 11.174 1.00 96.75 96 THR A C 1
ATOM 730 O O . THR A 1 96 ? 4.054 10.865 11.154 1.00 96.75 96 THR A O 1
ATOM 733 N N . ARG A 1 97 ? 2.405 12.163 11.943 1.00 97.69 97 ARG A N 1
ATOM 734 C CA . ARG A 1 97 ? 1.710 11.151 12.728 1.00 97.69 97 ARG A CA 1
ATOM 735 C C . ARG A 1 97 ? 0.363 10.896 12.072 1.00 97.69 97 ARG A C 1
ATOM 737 O O . ARG A 1 97 ? -0.376 11.849 11.830 1.00 97.69 97 ARG A O 1
ATOM 744 N N . ALA A 1 98 ? 0.079 9.639 11.765 1.00 97.62 98 ALA A N 1
ATOM 745 C CA . ALA A 1 98 ? -1.197 9.174 11.252 1.00 97.62 98 ALA A CA 1
ATOM 746 C C . ALA A 1 98 ? -1.917 8.363 12.337 1.00 97.62 98 ALA A C 1
ATOM 748 O O . ALA A 1 98 ? -1.350 7.434 12.910 1.00 97.62 98 ALA A O 1
ATOM 749 N N . GLU A 1 99 ? -3.168 8.713 12.603 1.00 98.38 99 GLU A N 1
ATOM 750 C CA . GLU A 1 99 ? -4.100 7.947 13.418 1.00 98.38 99 GLU A CA 1
ATOM 751 C C . GLU A 1 99 ? -5.167 7.358 12.494 1.00 98.38 99 GLU A C 1
ATOM 753 O O . GLU A 1 99 ? -5.866 8.076 11.776 1.00 98.38 99 GLU A O 1
ATOM 758 N N . LEU A 1 100 ? -5.263 6.034 12.497 1.00 98.25 100 LEU A N 1
ATOM 759 C CA . LEU A 1 100 ? -6.230 5.257 11.740 1.00 98.25 100 LEU A CA 1
ATOM 760 C C . LEU A 1 100 ? -7.256 4.718 12.725 1.00 98.25 100 LEU A C 1
ATOM 762 O O . LEU A 1 100 ? -6.890 3.995 13.653 1.00 98.25 100 LEU A O 1
ATOM 766 N N . ARG A 1 101 ? -8.529 5.056 12.540 1.00 98.50 101 ARG A N 1
ATOM 767 C CA . ARG A 1 101 ? -9.612 4.621 13.426 1.00 98.50 101 ARG A CA 1
ATOM 768 C C . ARG A 1 101 ? -10.629 3.797 12.666 1.00 98.50 101 ARG A C 1
ATOM 770 O O . ARG A 1 101 ? -11.029 4.138 11.554 1.00 98.50 101 ARG A O 1
ATOM 777 N N . LEU A 1 102 ? -11.059 2.714 13.295 1.00 98.50 102 LEU A N 1
ATOM 778 C CA . LEU A 1 102 ? -12.040 1.787 12.769 1.00 98.50 102 LEU A CA 1
ATOM 779 C C . LEU A 1 102 ? -13.263 1.837 13.680 1.00 98.50 102 LEU A C 1
ATOM 781 O O . LEU A 1 102 ? -13.204 1.455 14.846 1.00 98.50 102 LEU A O 1
ATOM 785 N N . HIS A 1 103 ? -14.383 2.311 13.147 1.00 98.19 103 HIS A N 1
ATOM 786 C CA . HIS A 1 103 ? -15.645 2.355 13.874 1.00 98.19 103 HIS A CA 1
ATOM 787 C C . HIS A 1 103 ? -16.635 1.357 13.271 1.00 98.19 103 HIS A C 1
ATOM 789 O O . HIS A 1 103 ? -16.811 1.362 12.049 1.00 98.19 103 HIS A O 1
ATOM 795 N N . PRO A 1 104 ? -17.331 0.545 14.086 1.00 97.88 104 PRO A N 1
ATOM 796 C CA . PRO A 1 104 ? -18.456 -0.248 13.600 1.00 97.88 104 PRO A CA 1
ATOM 797 C C . PRO A 1 104 ? -19.515 0.640 12.922 1.00 97.88 104 PRO A C 1
ATOM 799 O O . PRO A 1 104 ? -19.894 1.680 13.468 1.00 97.88 104 PRO A O 1
ATOM 802 N N . ASP A 1 105 ? -20.002 0.226 11.750 1.00 97.56 105 ASP A N 1
ATOM 803 C CA . ASP A 1 105 ? -21.089 0.882 11.007 1.00 97.56 105 ASP A CA 1
ATOM 804 C C . ASP A 1 105 ? -22.013 -0.193 10.404 1.00 97.56 105 ASP A C 1
ATOM 806 O O . ASP A 1 105 ? -21.846 -0.626 9.262 1.00 97.56 105 ASP A O 1
ATOM 810 N N . GLY A 1 106 ? -22.946 -0.700 11.220 1.00 96.38 106 GLY A N 1
ATOM 811 C CA . GLY A 1 106 ? -23.739 -1.888 10.885 1.00 96.38 106 GLY A CA 1
ATOM 812 C C . GLY A 1 106 ? -22.853 -3.132 10.764 1.00 96.38 106 GLY A C 1
ATOM 813 O O . GLY A 1 106 ? -22.077 -3.421 11.672 1.00 96.38 106 GLY A O 1
ATOM 814 N N . ASP A 1 107 ? -22.952 -3.834 9.632 1.00 95.50 107 ASP A N 1
ATOM 815 C CA . ASP A 1 107 ? -22.064 -4.958 9.288 1.00 95.50 107 ASP A CA 1
ATOM 816 C C . ASP A 1 107 ? -20.704 -4.495 8.719 1.00 95.50 107 ASP A C 1
ATOM 818 O O . ASP A 1 107 ? -19.802 -5.308 8.514 1.00 95.50 107 ASP A O 1
ATOM 822 N N . GLY A 1 108 ? -20.556 -3.190 8.461 1.00 97.75 108 GLY A N 1
ATOM 823 C CA . GLY A 1 108 ? -19.372 -2.580 7.867 1.00 97.75 108 GLY A CA 1
ATOM 824 C C . GLY A 1 108 ? -18.520 -1.772 8.847 1.00 97.75 108 GLY A C 1
ATOM 825 O O . GLY A 1 108 ? -18.655 -1.850 10.072 1.00 97.75 108 GLY A O 1
ATOM 826 N N . THR A 1 109 ? -17.629 -0.962 8.278 1.00 98.56 109 THR A N 1
ATOM 827 C CA . THR A 1 109 ? -16.697 -0.096 9.009 1.00 98.56 109 THR A CA 1
ATOM 828 C C . THR A 1 109 ? -16.748 1.322 8.469 1.00 98.56 109 THR A C 1
ATOM 830 O O . THR A 1 109 ? -16.614 1.544 7.264 1.00 98.56 109 THR A O 1
ATOM 833 N N . ARG A 1 110 ? -16.844 2.300 9.368 1.00 98.38 110 ARG A N 1
ATOM 834 C CA . ARG A 1 110 ? -16.483 3.690 9.090 1.00 98.38 110 ARG A CA 1
ATOM 835 C C . ARG A 1 110 ? -15.019 3.883 9.481 1.00 98.38 110 ARG A C 1
ATOM 837 O O . ARG A 1 110 ? -14.680 3.832 10.661 1.00 98.38 110 ARG A O 1
ATOM 844 N N . PHE A 1 111 ? -14.161 4.028 8.478 1.00 98.44 111 PHE A N 1
ATOM 845 C CA . PHE A 1 111 ? -12.714 4.144 8.627 1.00 98.44 111 PHE A CA 1
ATOM 846 C C . PHE A 1 111 ? -12.300 5.613 8.529 1.00 98.44 111 PHE A C 1
ATOM 848 O O . PHE A 1 111 ? -12.601 6.267 7.530 1.00 98.44 111 PHE A O 1
ATOM 855 N N . GLU A 1 112 ? -11.599 6.118 9.539 1.00 98.44 112 GLU A N 1
ATOM 856 C CA . GLU A 1 112 ? -11.105 7.495 9.609 1.00 98.44 112 GLU A CA 1
ATOM 857 C C . GLU A 1 112 ? -9.570 7.513 9.569 1.00 98.44 112 GLU A C 1
ATOM 859 O O . GLU A 1 112 ? -8.909 6.731 10.251 1.00 98.44 112 GLU A O 1
ATOM 864 N N . VAL A 1 113 ? -9.008 8.417 8.765 1.00 98.38 113 VAL A N 1
ATOM 865 C CA . VAL A 1 113 ? -7.583 8.759 8.745 1.00 98.38 113 VAL A CA 1
ATOM 866 C C . VAL A 1 113 ? -7.436 10.198 9.194 1.00 98.38 113 VAL A C 1
ATOM 868 O O . VAL A 1 113 ? -7.982 11.102 8.557 1.00 98.38 113 VAL A O 1
ATOM 871 N N . ILE A 1 114 ? -6.638 10.410 10.232 1.00 98.44 114 ILE A N 1
ATOM 872 C CA . ILE A 1 114 ? -6.184 11.729 10.662 1.00 98.44 114 ILE A CA 1
ATOM 873 C C . ILE A 1 114 ? -4.667 11.749 10.535 1.00 98.44 114 ILE A C 1
ATOM 875 O O . ILE A 1 114 ? -4.003 10.890 11.104 1.00 98.44 114 ILE A O 1
ATOM 879 N N . GLN A 1 115 ? -4.097 12.690 9.786 1.00 98.00 115 GLN A N 1
ATOM 880 C CA . GLN A 1 115 ? -2.646 12.777 9.632 1.00 98.00 115 GLN A CA 1
ATOM 881 C C . GLN A 1 115 ? -2.141 14.213 9.626 1.00 98.00 115 GLN A C 1
ATOM 883 O O . GLN A 1 115 ? -2.658 15.071 8.916 1.00 98.00 115 GLN A O 1
ATOM 888 N N . GLY A 1 116 ? -1.055 14.459 10.349 1.00 96.94 116 GLY A N 1
ATOM 889 C CA . GLY A 1 116 ? -0.353 15.734 10.325 1.00 96.94 116 GLY A CA 1
ATOM 890 C C . GLY A 1 116 ? 0.877 15.725 11.231 1.00 96.94 116 GLY A C 1
ATOM 891 O O . GLY A 1 116 ? 1.230 14.686 11.784 1.00 96.94 116 GLY A O 1
ATOM 892 N N . PRO A 1 117 ? 1.547 16.869 11.410 1.00 96.00 117 PRO A N 1
ATOM 893 C CA . PRO A 1 117 ? 1.279 18.148 10.756 1.00 96.00 117 PRO A CA 1
ATOM 894 C C . PRO A 1 117 ? 1.848 18.235 9.331 1.00 96.00 117 PRO A C 1
ATOM 896 O O . PRO A 1 117 ? 2.928 17.725 9.056 1.00 96.00 117 PRO A O 1
ATOM 899 N N . PHE A 1 118 ? 1.186 18.997 8.458 1.00 94.75 118 PHE A N 1
ATOM 900 C CA . PHE A 1 118 ? 1.727 19.419 7.161 1.00 94.75 118 PHE A CA 1
ATOM 901 C C . PHE A 1 118 ? 2.088 20.909 7.184 1.00 94.75 118 PHE A C 1
ATOM 903 O O . PHE A 1 118 ? 1.295 21.757 7.614 1.00 94.75 118 PHE A O 1
ATOM 910 N N . SER A 1 119 ? 3.290 21.258 6.727 1.00 91.19 119 SER A N 1
ATOM 911 C CA . SER A 1 119 ? 3.734 22.650 6.569 1.00 91.19 119 SER A CA 1
ATOM 912 C C . SER A 1 119 ? 3.387 23.223 5.195 1.00 91.19 119 SER A C 1
ATOM 914 O O . SER A 1 119 ? 3.301 24.444 5.061 1.00 91.19 119 SER A O 1
ATOM 916 N N . ARG A 1 120 ? 3.134 22.360 4.199 1.00 92.00 120 ARG A N 1
ATOM 917 C CA . ARG A 1 120 ? 2.824 22.742 2.815 1.00 92.00 120 ARG A CA 1
ATOM 918 C C . ARG A 1 120 ? 1.475 22.176 2.350 1.00 92.00 120 ARG A C 1
ATOM 920 O O . ARG A 1 120 ? 1.205 20.999 2.602 1.00 92.00 120 ARG A O 1
ATOM 927 N N . PRO A 1 121 ? 0.644 22.965 1.643 1.00 92.50 121 PRO A N 1
ATOM 928 C CA . PRO A 1 121 ? -0.596 22.473 1.038 1.00 92.50 121 PRO A CA 1
ATOM 929 C C . PRO A 1 121 ? -0.376 21.303 0.072 1.00 92.50 121 PRO A C 1
ATOM 931 O O . PRO A 1 121 ? -1.173 20.371 0.041 1.00 92.50 121 PRO A O 1
ATOM 934 N N . GLU A 1 122 ? 0.726 21.316 -0.676 1.00 92.19 122 GLU A N 1
ATOM 935 C CA . GLU A 1 122 ? 1.072 20.269 -1.636 1.00 92.19 122 GLU A CA 1
ATOM 936 C C . GLU A 1 122 ? 1.351 18.932 -0.937 1.00 92.19 122 GLU A C 1
ATOM 938 O O . GLU A 1 122 ? 0.885 17.897 -1.410 1.00 92.19 122 GLU A O 1
ATOM 943 N N . SER A 1 123 ? 2.035 18.949 0.220 1.00 92.88 123 SER A N 1
ATOM 944 C CA . SER A 1 123 ? 2.245 17.745 1.040 1.00 92.88 123 SER A CA 1
ATOM 945 C C . SER A 1 123 ? 0.906 17.144 1.470 1.00 92.88 123 SER A C 1
ATOM 947 O O . SER A 1 123 ? 0.713 15.934 1.365 1.00 92.88 123 SER A O 1
ATOM 949 N N . LEU A 1 124 ? -0.031 17.984 1.923 1.00 94.88 124 LEU A N 1
ATOM 950 C CA . LEU A 1 124 ? -1.352 17.545 2.372 1.00 94.88 124 LEU A CA 1
ATOM 951 C C . LEU A 1 124 ? -2.151 16.901 1.232 1.00 94.88 124 LEU A C 1
ATOM 953 O O . LEU A 1 124 ? -2.718 15.825 1.413 1.00 94.88 124 LEU A O 1
ATOM 957 N N . GLU A 1 125 ? -2.173 17.519 0.051 1.00 94.56 125 GLU A N 1
ATOM 958 C CA . GLU A 1 125 ? -2.903 16.982 -1.102 1.00 94.56 125 GLU A CA 1
ATOM 959 C C . GLU A 1 125 ? -2.258 15.709 -1.670 1.00 94.56 125 GLU A C 1
ATOM 961 O O . GLU A 1 125 ? -2.969 14.771 -2.038 1.00 94.56 125 GLU A O 1
ATOM 966 N N . ALA A 1 126 ? -0.926 15.609 -1.661 1.00 92.81 126 ALA A N 1
ATOM 967 C CA . ALA A 1 126 ? -0.237 14.374 -2.024 1.00 92.81 126 ALA A CA 1
ATOM 968 C C . ALA A 1 126 ? -0.598 13.226 -1.061 1.00 92.81 126 ALA A C 1
ATOM 970 O O . ALA A 1 126 ? -0.934 12.125 -1.507 1.00 92.81 126 ALA A O 1
ATOM 971 N N . HIS A 1 127 ? -0.620 13.487 0.253 1.00 95.62 127 HIS A N 1
ATOM 972 C CA . HIS A 1 127 ? -1.032 12.498 1.256 1.00 95.62 127 HIS A CA 1
ATOM 973 C C . HIS A 1 127 ? -2.514 12.130 1.132 1.00 95.62 127 HIS A C 1
ATOM 975 O O . HIS A 1 127 ? -2.870 10.960 1.275 1.00 95.62 127 HIS A O 1
ATOM 981 N N . ARG A 1 128 ? -3.383 13.088 0.788 1.00 96.06 128 ARG A N 1
ATOM 982 C CA . ARG A 1 128 ? -4.795 12.821 0.478 1.00 96.06 128 ARG A CA 1
ATOM 983 C C . ARG A 1 128 ? -4.936 11.844 -0.690 1.00 96.06 128 ARG A C 1
ATOM 985 O O . ARG A 1 128 ? -5.721 10.901 -0.605 1.00 96.06 128 ARG A O 1
ATOM 992 N N . ALA A 1 129 ? -4.179 12.047 -1.768 1.00 93.75 129 ALA A N 1
ATOM 993 C CA . ALA A 1 129 ? -4.187 11.152 -2.924 1.00 93.75 129 ALA A CA 1
ATOM 994 C C . ALA A 1 129 ? -3.652 9.752 -2.574 1.00 93.75 129 ALA A C 1
ATOM 996 O O . ALA A 1 129 ? -4.240 8.748 -2.981 1.00 93.75 129 ALA A O 1
ATOM 997 N N . TYR A 1 130 ? -2.583 9.685 -1.777 1.00 95.06 130 TYR A N 1
ATOM 998 C CA . TYR A 1 130 ? -2.033 8.437 -1.247 1.00 95.06 130 TYR A CA 1
ATOM 999 C C . TYR A 1 130 ? -3.052 7.650 -0.416 1.00 95.06 130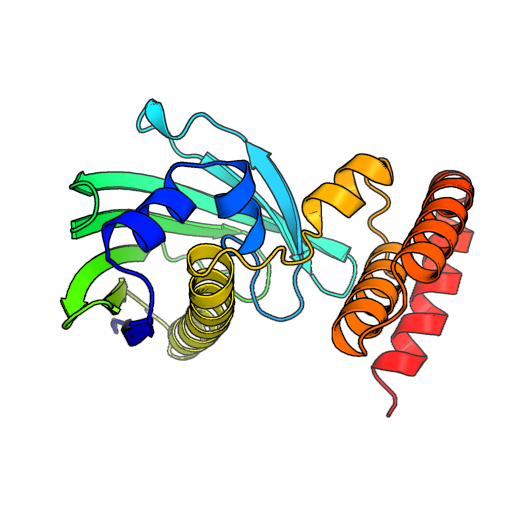 TYR A C 1
ATOM 1001 O O . TYR A 1 130 ? -3.290 6.472 -0.697 1.00 95.06 130 TYR A O 1
ATOM 1009 N N . TRP A 1 131 ? -3.697 8.289 0.565 1.00 96.94 131 TRP A N 1
ATOM 1010 C CA . TRP A 1 131 ? -4.690 7.620 1.403 1.00 96.94 131 TRP A CA 1
ATOM 1011 C C . TRP A 1 131 ? -5.913 7.205 0.613 1.00 96.94 131 TRP A C 1
ATOM 1013 O O . TRP A 1 131 ? -6.384 6.089 0.789 1.00 96.94 131 TRP A O 1
ATOM 1023 N N . LYS A 1 132 ? -6.395 8.042 -0.310 1.00 94.56 132 LYS A N 1
ATOM 1024 C CA . LYS A 1 132 ? -7.512 7.667 -1.179 1.00 94.56 132 LYS A CA 1
ATOM 1025 C C . LYS A 1 132 ? -7.224 6.355 -1.920 1.00 94.56 132 LYS A C 1
ATOM 1027 O O . LYS A 1 132 ? -8.004 5.415 -1.803 1.00 94.56 132 LYS A O 1
ATOM 1032 N N . ALA A 1 133 ? -6.087 6.267 -2.611 1.00 90.81 133 ALA A N 1
ATOM 1033 C CA . ALA A 1 133 ? -5.714 5.065 -3.355 1.00 90.81 133 ALA A CA 1
ATOM 1034 C C . ALA A 1 133 ? -5.480 3.848 -2.440 1.00 90.81 133 ALA A C 1
ATOM 1036 O O . ALA A 1 133 ? -5.907 2.736 -2.756 1.00 90.81 133 ALA A O 1
ATOM 1037 N N . SER A 1 134 ? -4.843 4.056 -1.284 1.00 93.19 134 SER A N 1
ATOM 1038 C CA . SER A 1 134 ? -4.575 2.986 -0.315 1.00 93.19 134 SER A CA 1
ATOM 1039 C C . SER A 1 134 ? -5.868 2.429 0.289 1.00 93.19 134 SER A C 1
ATOM 1041 O O . SER A 1 134 ? -6.034 1.215 0.375 1.00 93.19 134 SER A O 1
ATOM 1043 N N . LEU A 1 135 ? -6.817 3.297 0.657 1.00 95.25 135 LEU A N 1
ATOM 1044 C CA . LEU A 1 135 ? -8.094 2.904 1.259 1.00 95.25 135 LEU A CA 1
ATOM 1045 C C . LEU A 1 135 ? -9.043 2.246 0.248 1.00 95.25 135 LEU A C 1
ATOM 1047 O O . LEU A 1 135 ? -9.745 1.298 0.601 1.00 95.25 135 LEU A O 1
ATOM 1051 N N . GLU A 1 136 ? -9.035 2.687 -1.014 1.00 91.94 136 GLU A N 1
ATOM 1052 C CA . GLU A 1 136 ? -9.749 2.004 -2.100 1.00 91.94 136 GLU A CA 1
ATOM 1053 C C . GLU A 1 136 ? -9.262 0.552 -2.238 1.00 91.94 136 GLU A C 1
ATOM 1055 O O . GLU A 1 136 ? -10.072 -0.378 -2.275 1.00 91.94 136 GLU A O 1
ATOM 1060 N N . ARG A 1 137 ? -7.941 0.326 -2.222 1.00 91.38 137 ARG A N 1
ATOM 1061 C CA . ARG A 1 137 ? -7.357 -1.026 -2.255 1.00 91.38 137 ARG A CA 1
ATOM 1062 C C . ARG A 1 137 ? -7.642 -1.817 -0.980 1.00 91.38 137 ARG A C 1
ATOM 1064 O O . ARG A 1 137 ? -7.988 -2.992 -1.078 1.00 91.38 137 ARG A O 1
ATOM 1071 N N . LEU A 1 138 ? -7.548 -1.188 0.193 1.00 95.19 138 LEU A N 1
ATOM 1072 C CA . LEU A 1 138 ? -7.844 -1.821 1.481 1.00 95.19 138 LEU A CA 1
ATOM 1073 C C . LEU A 1 138 ? -9.277 -2.357 1.514 1.00 95.19 138 LEU A C 1
ATOM 1075 O O . LEU A 1 138 ? -9.479 -3.499 1.911 1.00 95.19 138 LEU A O 1
ATOM 1079 N N . SER A 1 139 ? -10.253 -1.583 1.031 1.00 94.88 139 SER A N 1
ATOM 1080 C CA . SER A 1 139 ? -11.659 -2.009 1.014 1.00 94.88 139 SER A CA 1
ATOM 1081 C C . SER A 1 139 ? -11.878 -3.316 0.238 1.00 94.88 139 SER A C 1
ATOM 1083 O O . SER A 1 139 ? -12.617 -4.192 0.681 1.00 94.88 139 SER A O 1
ATOM 1085 N N . ARG A 1 140 ? -11.170 -3.484 -0.884 1.00 91.56 140 ARG A N 1
ATOM 1086 C CA . ARG A 1 140 ? -11.221 -4.671 -1.747 1.00 91.56 140 ARG A CA 1
ATOM 1087 C C . ARG A 1 140 ? -10.495 -5.860 -1.121 1.00 91.56 140 ARG A C 1
ATOM 1089 O O . ARG A 1 140 ? -11.039 -6.960 -1.071 1.00 91.56 140 ARG A O 1
ATOM 1096 N N . VAL A 1 141 ? -9.301 -5.632 -0.570 1.00 92.19 141 VAL A N 1
ATOM 1097 C CA . VAL A 1 141 ? -8.532 -6.662 0.152 1.00 92.19 141 VAL A CA 1
ATOM 1098 C C . VAL A 1 141 ? -9.311 -7.175 1.366 1.00 92.19 141 VAL A C 1
ATOM 1100 O O . VAL A 1 141 ? -9.418 -8.384 1.558 1.00 92.19 141 VAL A O 1
ATOM 1103 N N . ALA A 1 142 ? -9.917 -6.279 2.147 1.00 93.75 142 ALA A N 1
ATOM 1104 C CA . ALA A 1 142 ? -10.741 -6.629 3.302 1.00 93.75 142 ALA A CA 1
ATOM 1105 C C . ALA A 1 142 ? -12.037 -7.365 2.916 1.00 93.75 142 ALA A C 1
ATOM 1107 O O . ALA A 1 142 ? -12.620 -8.062 3.748 1.00 93.75 142 ALA A O 1
ATOM 1108 N N . ALA A 1 143 ? -12.505 -7.224 1.674 1.00 92.94 143 ALA A N 1
ATOM 1109 C CA . ALA A 1 143 ? -13.620 -7.993 1.120 1.00 92.94 143 ALA A CA 1
ATOM 1110 C C . ALA A 1 143 ? -13.190 -9.374 0.577 1.00 92.94 143 ALA A C 1
ATOM 1112 O O . ALA A 1 143 ? -14.028 -10.133 0.093 1.00 92.94 143 ALA A O 1
ATOM 1113 N N . GLY A 1 144 ? -11.899 -9.715 0.664 1.00 87.06 144 GLY A N 1
ATOM 1114 C CA . GLY A 1 144 ? -11.344 -10.982 0.188 1.00 87.06 144 GLY A CA 1
ATOM 1115 C C . GLY A 1 144 ? -10.952 -10.982 -1.290 1.00 87.06 144 GLY A C 1
ATOM 1116 O O . GLY A 1 144 ? -10.702 -12.048 -1.851 1.00 87.06 144 GLY A O 1
ATOM 1117 N N . GLU A 1 145 ? -10.889 -9.818 -1.941 1.00 84.62 145 GLU A N 1
ATOM 1118 C CA . GLU A 1 145 ? -10.466 -9.736 -3.335 1.00 84.62 145 GLU A CA 1
ATOM 1119 C C . GLU A 1 145 ? -8.952 -9.971 -3.473 1.00 84.62 145 GLU A C 1
ATOM 1121 O O . GLU A 1 145 ? -8.127 -9.311 -2.831 1.00 84.62 145 GLU A O 1
ATOM 1126 N N . ALA A 1 146 ? -8.573 -10.893 -4.360 1.00 76.81 146 ALA A N 1
ATOM 1127 C CA . ALA A 1 146 ? -7.181 -11.187 -4.679 1.00 76.81 146 ALA A CA 1
ATOM 1128 C C . ALA A 1 146 ? -6.592 -10.103 -5.598 1.00 76.81 146 ALA A C 1
ATOM 1130 O O . ALA A 1 146 ? -6.477 -10.281 -6.810 1.00 76.81 146 ALA A O 1
ATOM 1131 N N . LEU A 1 147 ? -6.222 -8.958 -5.019 1.00 78.00 147 LEU A N 1
ATOM 1132 C CA . LEU A 1 147 ? -5.603 -7.880 -5.786 1.00 78.00 147 LEU A CA 1
ATOM 1133 C C . LEU A 1 147 ? -4.175 -8.227 -6.232 1.00 78.00 147 LEU A C 1
ATOM 1135 O O . LEU A 1 147 ? -3.416 -8.817 -5.451 1.00 78.00 147 LEU A O 1
ATOM 1139 N N . PRO A 1 148 ? -3.775 -7.771 -7.435 1.00 74.38 148 PRO A N 1
ATOM 1140 C CA . PRO A 1 148 ? -2.386 -7.787 -7.874 1.00 74.38 148 PRO A CA 1
ATOM 1141 C C . PRO A 1 148 ? -1.459 -7.109 -6.864 1.00 74.38 148 PRO A C 1
ATOM 1143 O O . PRO A 1 148 ? -1.756 -6.009 -6.381 1.00 74.38 148 PRO A O 1
ATOM 1146 N N . CYS A 1 149 ? -0.325 -7.747 -6.585 1.00 81.00 149 CYS A N 1
ATOM 1147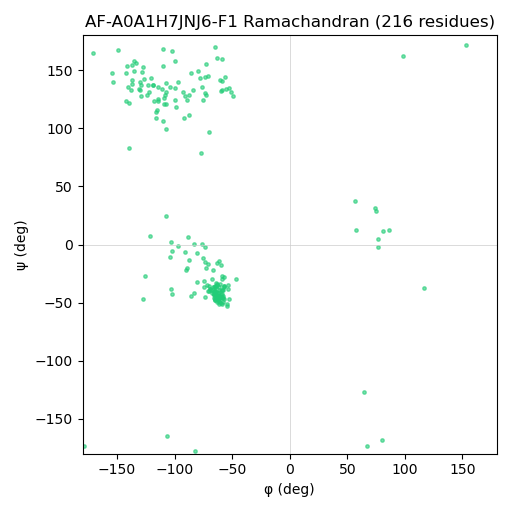 C CA . CYS A 1 149 ? 0.749 -7.205 -5.767 1.00 81.00 149 CYS A CA 1
ATOM 1148 C C . CYS A 1 149 ? 1.987 -7.018 -6.647 1.00 81.00 149 CYS A C 1
ATOM 1150 O O . CYS A 1 149 ? 2.535 -7.990 -7.161 1.00 81.00 149 CYS A O 1
ATOM 1152 N N . PHE A 1 150 ? 2.431 -5.774 -6.831 1.00 77.88 150 PHE A N 1
ATOM 1153 C CA . PHE A 1 150 ? 3.655 -5.519 -7.593 1.00 77.88 150 PHE A CA 1
ATOM 1154 C C . PHE A 1 150 ? 4.881 -6.137 -6.923 1.00 77.88 150 PHE A C 1
ATOM 1156 O O . PHE A 1 150 ? 5.761 -6.623 -7.614 1.00 77.88 150 PHE A O 1
ATOM 1163 N N . GLU A 1 151 ? 4.925 -6.166 -5.592 1.00 81.00 151 GLU A N 1
ATOM 1164 C CA . GLU A 1 151 ? 6.039 -6.774 -4.860 1.00 81.00 151 GLU A CA 1
ATOM 1165 C C . GLU A 1 151 ? 6.198 -8.270 -5.169 1.00 81.00 151 GLU A C 1
ATOM 1167 O O . GLU A 1 151 ? 7.314 -8.750 -5.279 1.00 81.00 151 GLU A O 1
ATOM 1172 N N . GLU A 1 152 ? 5.104 -9.003 -5.403 1.00 79.50 152 GLU A N 1
ATOM 1173 C CA . GLU A 1 152 ? 5.187 -10.405 -5.846 1.00 79.50 152 GLU A CA 1
ATOM 1174 C C . GLU A 1 152 ? 5.820 -10.512 -7.234 1.00 79.50 152 GLU A C 1
ATOM 1176 O O . GLU A 1 152 ? 6.754 -11.282 -7.431 1.00 79.50 152 GLU A O 1
ATOM 1181 N N . PHE A 1 153 ? 5.372 -9.675 -8.173 1.00 73.88 153 PHE A N 1
ATOM 1182 C CA . PHE A 1 153 ? 5.988 -9.573 -9.496 1.00 73.88 153 PHE A CA 1
ATOM 1183 C C . PHE A 1 153 ? 7.471 -9.176 -9.402 1.00 73.88 153 PHE A C 1
ATOM 1185 O O . PHE A 1 153 ? 8.307 -9.677 -10.152 1.00 73.88 153 PHE A O 1
ATOM 1192 N N . TRP A 1 154 ? 7.813 -8.275 -8.484 1.00 73.56 154 TRP A N 1
ATOM 1193 C CA . TRP A 1 154 ? 9.177 -7.827 -8.235 1.00 73.56 154 TRP A CA 1
ATOM 1194 C C . TRP A 1 154 ? 10.074 -8.969 -7.751 1.00 73.56 154 TRP A C 1
ATOM 1196 O O . TRP A 1 154 ? 11.143 -9.186 -8.325 1.00 73.56 154 TRP A O 1
ATOM 1206 N N . ASP A 1 155 ? 9.617 -9.726 -6.754 1.00 74.75 155 ASP A N 1
ATOM 1207 C CA . ASP A 1 155 ? 10.333 -10.881 -6.213 1.00 74.75 155 ASP A CA 1
ATOM 1208 C C . ASP A 1 155 ? 10.512 -11.967 -7.290 1.00 74.75 155 ASP A C 1
ATOM 1210 O O . ASP A 1 155 ? 11.620 -12.460 -7.511 1.00 74.75 155 ASP A O 1
ATOM 1214 N N . GLU A 1 156 ? 9.439 -12.292 -8.020 1.00 70.12 156 GLU A N 1
ATOM 1215 C CA . GLU A 1 156 ? 9.423 -13.315 -9.078 1.00 70.12 156 GLU A CA 1
ATOM 1216 C C . GLU A 1 156 ? 10.272 -12.929 -10.298 1.00 70.12 156 GLU A C 1
ATOM 1218 O O . GLU A 1 156 ? 10.842 -13.795 -10.965 1.00 70.12 156 GLU A O 1
ATOM 1223 N N . SER A 1 157 ? 10.403 -11.630 -10.580 1.00 64.50 157 SER A N 1
ATOM 1224 C CA . SER A 1 157 ? 11.232 -11.104 -11.672 1.00 64.50 157 SER A CA 1
ATOM 1225 C C . SER A 1 157 ? 12.692 -10.843 -11.281 1.00 64.50 157 SER A C 1
ATOM 1227 O O . SER A 1 157 ? 13.445 -10.306 -12.098 1.00 64.50 157 SER A O 1
ATOM 1229 N N . CYS A 1 158 ? 13.111 -11.228 -10.068 1.00 65.19 158 CYS A N 1
ATOM 1230 C CA . CYS A 1 158 ? 14.449 -10.972 -9.524 1.00 65.19 158 CYS A CA 1
ATOM 1231 C C . CYS A 1 158 ? 14.821 -9.474 -9.496 1.00 65.19 158 CYS A C 1
ATOM 1233 O O . CYS A 1 158 ? 15.971 -9.114 -9.754 1.00 65.19 158 CYS A O 1
ATOM 1235 N N . GLY A 1 159 ? 13.860 -8.595 -9.197 1.00 59.00 159 GLY A N 1
ATOM 1236 C CA . GLY A 1 159 ? 14.102 -7.156 -9.074 1.00 59.00 159 GLY A CA 1
ATOM 1237 C C . GLY A 1 159 ? 14.292 -6.431 -10.407 1.00 59.00 159 GLY A C 1
ATOM 1238 O O . GLY A 1 159 ? 15.003 -5.426 -10.475 1.00 59.00 159 GLY A O 1
ATOM 1239 N N . TYR A 1 160 ? 13.684 -6.926 -11.488 1.00 63.69 160 TYR A N 1
ATOM 1240 C CA . TYR A 1 160 ? 13.720 -6.235 -12.772 1.00 63.69 160 TYR A CA 1
ATOM 1241 C C . TYR A 1 160 ? 12.874 -4.946 -12.717 1.00 63.69 160 TYR A C 1
ATOM 1243 O O . TYR A 1 160 ? 11.653 -4.955 -12.867 1.00 63.69 160 TYR A O 1
ATOM 1251 N N . ALA A 1 161 ? 13.563 -3.827 -12.481 1.00 57.91 161 ALA A N 1
ATOM 1252 C CA . ALA A 1 161 ? 12.985 -2.571 -11.996 1.00 57.91 161 ALA A CA 1
ATOM 1253 C C . ALA A 1 161 ? 12.821 -1.453 -13.024 1.00 57.91 161 ALA A C 1
ATOM 1255 O O . ALA A 1 161 ? 12.223 -0.420 -12.727 1.00 57.91 161 ALA A O 1
ATOM 1256 N N . GLY A 1 162 ? 13.411 -1.618 -14.209 1.00 69.12 162 GLY A N 1
ATOM 1257 C CA . GLY A 1 162 ? 13.378 -0.578 -15.231 1.00 69.12 162 GLY A CA 1
ATOM 1258 C C . GLY A 1 162 ? 11.955 -0.330 -15.729 1.00 69.12 162 GLY A C 1
ATOM 1259 O O . GLY A 1 162 ? 11.040 -1.126 -15.497 1.00 69.12 162 GLY A O 1
ATOM 1260 N N . ARG A 1 163 ? 11.772 0.736 -16.512 1.00 73.50 163 ARG A N 1
ATOM 1261 C CA . ARG A 1 163 ? 10.479 1.095 -17.134 1.00 73.50 163 ARG A CA 1
ATOM 1262 C C . ARG A 1 163 ? 9.756 -0.080 -17.807 1.00 73.50 163 ARG A C 1
ATOM 1264 O O . ARG A 1 163 ? 8.529 -0.103 -17.849 1.00 73.50 163 ARG A O 1
ATOM 1271 N N . LEU A 1 164 ? 10.499 -1.070 -18.308 1.00 78.19 164 LEU A N 1
ATOM 1272 C CA . LEU A 1 164 ? 9.934 -2.278 -18.907 1.00 78.19 164 LEU A CA 1
ATOM 1273 C C . LEU A 1 164 ? 9.237 -3.199 -17.888 1.00 78.19 164 LEU A C 1
ATOM 1275 O O . LEU A 1 164 ? 8.195 -3.756 -18.218 1.00 78.19 164 LEU A O 1
ATOM 1279 N N . GLY A 1 165 ? 9.763 -3.346 -16.669 1.00 77.50 165 GLY A N 1
ATOM 1280 C CA . GLY A 1 165 ? 9.118 -4.126 -15.606 1.00 77.50 165 GLY A CA 1
ATOM 1281 C C . GLY A 1 165 ? 7.807 -3.482 -15.158 1.00 77.50 165 GLY A C 1
ATOM 1282 O O . GLY A 1 165 ? 6.769 -4.141 -15.119 1.00 77.50 165 GLY A O 1
ATOM 1283 N N . VAL A 1 166 ? 7.829 -2.161 -14.948 1.00 75.56 166 VAL A N 1
ATOM 1284 C CA . VAL A 1 166 ? 6.628 -1.356 -14.663 1.00 75.56 166 VAL A CA 1
ATOM 1285 C C . VAL A 1 166 ? 5.583 -1.496 -15.776 1.00 75.56 166 VAL A C 1
ATOM 1287 O O . VAL A 1 166 ? 4.412 -1.755 -15.495 1.00 75.56 166 VAL A O 1
ATOM 1290 N N . ALA A 1 167 ? 5.994 -1.383 -17.043 1.00 78.88 167 ALA A N 1
ATOM 1291 C CA . ALA A 1 167 ? 5.093 -1.541 -18.183 1.00 78.88 167 ALA A CA 1
ATOM 1292 C C . ALA A 1 167 ? 4.509 -2.962 -18.278 1.00 78.88 167 ALA A C 1
ATOM 1294 O O . ALA A 1 167 ? 3.313 -3.115 -18.520 1.00 78.88 167 ALA A O 1
ATOM 1295 N N . ALA A 1 168 ? 5.324 -3.997 -18.054 1.00 80.81 168 ALA A N 1
ATOM 1296 C CA . ALA A 1 168 ? 4.877 -5.387 -18.061 1.00 80.81 168 ALA A CA 1
ATOM 1297 C C . ALA A 1 168 ? 3.824 -5.650 -16.975 1.00 80.81 168 ALA A C 1
ATOM 1299 O O . ALA A 1 168 ? 2.769 -6.219 -17.265 1.00 80.81 168 ALA A O 1
ATOM 1300 N N . TYR A 1 169 ? 4.062 -5.172 -15.751 1.00 79.25 169 TYR A N 1
ATOM 1301 C CA . TYR A 1 169 ? 3.079 -5.274 -14.676 1.00 79.25 169 TYR A CA 1
ATOM 1302 C C . TYR A 1 169 ? 1.788 -4.514 -14.998 1.00 79.25 169 TYR A C 1
ATOM 1304 O O . TYR A 1 169 ? 0.703 -5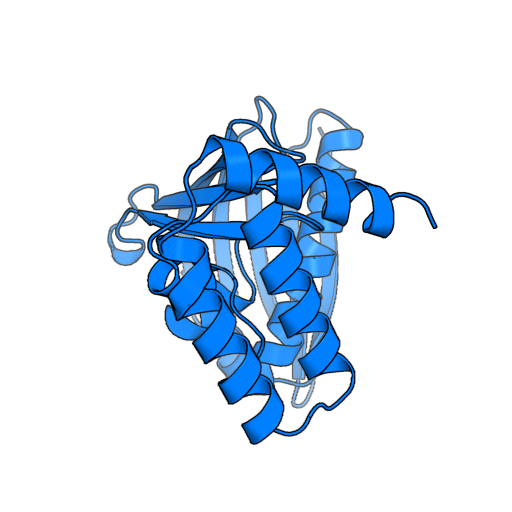.053 -14.793 1.00 79.25 169 TYR A O 1
ATOM 1312 N N . ALA A 1 170 ? 1.881 -3.287 -15.524 1.00 78.94 170 ALA A N 1
ATOM 1313 C CA . ALA A 1 170 ? 0.706 -2.496 -15.889 1.00 78.94 170 ALA A CA 1
ATOM 1314 C C . ALA A 1 170 ? -0.174 -3.220 -16.926 1.00 78.94 170 ALA A C 1
ATOM 1316 O O . ALA A 1 170 ? -1.398 -3.219 -16.802 1.00 78.94 170 ALA A O 1
ATOM 1317 N N . VAL A 1 171 ? 0.439 -3.904 -17.900 1.00 82.94 171 VAL A N 1
ATOM 1318 C CA . VAL A 1 171 ? -0.280 -4.745 -18.871 1.00 82.94 171 VAL A CA 1
ATOM 1319 C C . VAL A 1 171 ? -0.961 -5.931 -18.183 1.00 82.94 171 VAL A C 1
ATOM 1321 O O . VAL A 1 171 ? -2.150 -6.148 -18.408 1.00 82.94 171 VAL A O 1
ATOM 1324 N N . LEU A 1 172 ? -0.260 -6.669 -17.314 1.00 83.81 172 LEU A N 1
ATOM 1325 C CA . LEU A 1 172 ? -0.848 -7.795 -16.574 1.00 83.81 172 LEU A CA 1
ATOM 1326 C C . LEU A 1 172 ? -2.007 -7.354 -15.667 1.00 83.81 172 LEU A C 1
ATOM 1328 O O . LEU A 1 172 ? -3.032 -8.032 -15.593 1.00 83.81 172 LEU A O 1
ATOM 1332 N N . ALA A 1 173 ? -1.871 -6.210 -14.993 1.00 80.38 173 ALA A N 1
ATOM 1333 C CA . ALA A 1 173 ? -2.932 -5.623 -14.182 1.00 80.38 173 ALA A CA 1
ATOM 1334 C C . ALA A 1 173 ? -4.157 -5.272 -15.041 1.00 80.38 173 ALA A C 1
ATOM 1336 O O . ALA A 1 173 ? -5.259 -5.716 -14.723 1.00 80.38 173 ALA A O 1
ATOM 1337 N N . GLY A 1 174 ? -3.957 -4.590 -16.173 1.00 82.69 174 GLY A N 1
ATOM 1338 C CA . GLY A 1 174 ? -5.034 -4.270 -17.113 1.00 82.69 174 GLY A CA 1
ATOM 1339 C C . GLY A 1 174 ? -5.716 -5.511 -17.701 1.00 82.69 174 GLY A C 1
ATOM 1340 O O . GLY A 1 174 ? -6.935 -5.531 -17.851 1.00 82.69 174 GLY A O 1
ATOM 1341 N N . MET A 1 175 ? -4.966 -6.587 -17.973 1.00 87.69 175 MET A N 1
ATOM 1342 C CA . MET A 1 175 ? -5.538 -7.870 -18.404 1.00 87.69 175 MET A CA 1
ATOM 1343 C C . MET A 1 175 ? -6.467 -8.467 -17.339 1.00 87.69 175 MET A C 1
ATOM 1345 O O . MET A 1 175 ? -7.561 -8.923 -17.672 1.00 87.69 175 MET A O 1
ATOM 1349 N N . ARG A 1 176 ? -6.056 -8.453 -16.064 1.00 82.88 176 ARG A N 1
ATOM 1350 C CA . ARG A 1 176 ? -6.888 -8.939 -14.949 1.00 82.88 176 ARG A CA 1
ATOM 1351 C C . ARG A 1 176 ? -8.152 -8.100 -14.791 1.00 82.88 176 ARG A C 1
ATOM 1353 O O . ARG A 1 176 ? -9.236 -8.660 -14.672 1.00 82.88 176 ARG A O 1
ATOM 1360 N N . GLU A 1 177 ? -8.026 -6.776 -14.848 1.00 78.75 177 GLU A N 1
ATOM 1361 C CA . GLU A 1 177 ? -9.162 -5.848 -14.761 1.00 78.75 177 GLU A CA 1
ATOM 1362 C C . GLU A 1 177 ? -10.151 -6.021 -15.922 1.00 78.75 177 GLU A C 1
ATOM 1364 O O . GLU A 1 177 ? -11.360 -5.921 -15.724 1.00 78.75 177 GLU A O 1
ATOM 1369 N N . ALA A 1 178 ? -9.659 -6.360 -17.116 1.00 85.75 178 ALA A N 1
ATOM 1370 C CA . ALA A 1 178 ? -10.484 -6.683 -18.278 1.00 85.75 178 ALA A CA 1
ATOM 1371 C C . ALA A 1 178 ? -11.116 -8.092 -18.230 1.00 85.75 178 ALA A C 1
ATOM 1373 O O . ALA A 1 178 ? -11.816 -8.477 -19.168 1.00 85.75 178 ALA A O 1
ATOM 1374 N N . GLY A 1 179 ? -10.873 -8.875 -17.172 1.00 85.94 179 GLY A N 1
ATOM 1375 C CA . GLY A 1 179 ? -11.422 -10.222 -17.016 1.00 85.94 179 GLY A CA 1
ATOM 1376 C C . GLY A 1 179 ? -10.763 -11.272 -17.915 1.00 85.94 179 GLY A C 1
ATOM 1377 O O . GLY A 1 179 ? -11.431 -12.211 -18.349 1.00 85.94 179 GLY A O 1
ATOM 1378 N N . ALA A 1 180 ? -9.471 -11.122 -18.229 1.00 89.94 180 ALA A N 1
ATOM 1379 C CA . ALA A 1 180 ? -8.728 -12.128 -18.986 1.00 89.94 180 ALA A CA 1
ATOM 1380 C C . ALA A 1 180 ? -8.774 -13.508 -18.302 1.00 89.94 180 ALA A C 1
ATOM 1382 O O . ALA A 1 180 ? -8.736 -13.616 -17.075 1.00 89.94 180 ALA A O 1
ATOM 1383 N N . ALA A 1 181 ? -8.822 -14.571 -19.112 1.00 90.62 181 ALA A N 1
ATOM 1384 C CA . ALA A 1 181 ? -8.856 -15.943 -18.613 1.00 90.62 181 ALA A CA 1
ATOM 1385 C C . ALA A 1 181 ? -7.596 -16.274 -17.780 1.00 90.62 181 ALA A C 1
ATOM 1387 O O . ALA A 1 181 ? -6.495 -15.872 -18.179 1.00 90.62 181 ALA A O 1
ATOM 1388 N N . PRO A 1 182 ? -7.716 -17.039 -16.675 1.00 82.62 182 PRO A N 1
ATOM 1389 C CA . PRO A 1 182 ? -6.578 -17.409 -15.831 1.00 82.62 182 PRO A CA 1
ATOM 1390 C C . PRO A 1 182 ? -5.430 -18.068 -16.603 1.00 82.62 182 PRO A C 1
ATOM 1392 O O . PRO A 1 182 ? -4.266 -17.767 -16.353 1.00 82.62 182 PRO A O 1
ATOM 1395 N N . GLU A 1 183 ? -5.734 -18.912 -17.593 1.00 86.19 183 GLU A N 1
ATOM 1396 C CA . GLU A 1 183 ? -4.724 -19.580 -18.418 1.00 86.19 183 GLU A CA 1
ATOM 1397 C C . GLU A 1 183 ? -3.946 -18.590 -19.292 1.00 86.19 183 GLU A C 1
ATOM 1399 O O . GLU A 1 183 ? -2.744 -18.755 -19.494 1.00 86.19 183 GLU A O 1
ATOM 1404 N N . ALA A 1 184 ? -4.617 -17.553 -19.803 1.00 87.88 184 ALA A N 1
ATOM 1405 C CA . ALA A 1 184 ? -3.982 -16.515 -20.610 1.00 87.88 184 ALA A CA 1
ATOM 1406 C C . ALA A 1 184 ? -3.067 -15.628 -19.756 1.00 87.88 184 ALA A C 1
ATOM 1408 O O . ALA A 1 184 ? -1.965 -15.289 -20.186 1.00 87.88 184 ALA A O 1
ATOM 1409 N N . LEU A 1 185 ? -3.498 -15.296 -18.535 1.00 85.88 185 LEU A N 1
ATOM 1410 C CA . LEU A 1 185 ? -2.679 -14.576 -17.558 1.00 85.88 185 LEU A CA 1
ATOM 1411 C C . LEU A 1 185 ? -1.431 -15.379 -17.180 1.00 85.88 185 LEU A C 1
ATOM 1413 O O . LEU A 1 185 ? -0.326 -14.856 -17.290 1.00 85.88 185 LEU A O 1
ATOM 1417 N N . ALA A 1 186 ? -1.593 -16.663 -16.848 1.00 75.75 186 ALA A N 1
ATOM 1418 C CA . ALA A 1 186 ? -0.478 -17.538 -16.490 1.00 75.75 186 ALA A CA 1
ATOM 1419 C C . ALA A 1 186 ? 0.532 -17.708 -17.641 1.00 75.75 186 ALA A C 1
ATOM 1421 O O . ALA A 1 186 ? 1.742 -17.718 -17.418 1.00 75.75 186 ALA A O 1
ATOM 1422 N N . GLN A 1 187 ? 0.061 -17.810 -18.890 1.00 83.38 187 GLN A N 1
ATOM 1423 C CA . GLN A 1 187 ? 0.944 -17.855 -20.062 1.00 83.38 187 GLN A CA 1
ATOM 1424 C C . GLN A 1 187 ? 1.714 -16.544 -20.256 1.00 83.38 187 GLN A C 1
ATOM 1426 O O . GLN A 1 187 ? 2.912 -16.576 -20.542 1.00 83.38 187 GLN A O 1
ATOM 1431 N N . ALA A 1 188 ? 1.049 -15.397 -20.088 1.00 86.06 188 ALA A N 1
ATOM 1432 C CA . ALA A 1 188 ? 1.692 -14.091 -20.184 1.00 86.06 188 ALA A CA 1
ATOM 1433 C C . ALA A 1 188 ? 2.756 -13.904 -19.089 1.00 86.06 188 ALA A C 1
ATOM 1435 O O . ALA A 1 188 ? 3.881 -13.511 -19.397 1.00 86.06 188 ALA A O 1
ATOM 1436 N N . GLU A 1 189 ? 2.438 -14.246 -17.840 1.00 80.62 189 GLU A N 1
ATOM 1437 C CA . GLU A 1 189 ? 3.375 -14.227 -16.709 1.00 80.62 189 GLU A CA 1
ATOM 1438 C C . GLU A 1 189 ? 4.589 -15.120 -16.970 1.00 80.62 189 GLU A C 1
ATOM 1440 O O . GLU A 1 189 ? 5.725 -14.656 -16.879 1.00 80.62 189 GLU A O 1
ATOM 1445 N N . ALA A 1 190 ? 4.370 -16.370 -17.389 1.00 77.38 190 ALA A N 1
ATOM 1446 C CA . ALA A 1 190 ? 5.453 -17.308 -17.674 1.00 77.38 190 ALA A CA 1
ATOM 1447 C C . ALA A 1 190 ? 6.413 -16.783 -18.755 1.00 77.38 190 ALA A C 1
ATOM 1449 O O . ALA A 1 190 ? 7.634 -16.894 -18.606 1.00 77.38 190 ALA A O 1
ATOM 1450 N N . LEU A 1 191 ? 5.884 -16.184 -19.829 1.00 81.69 191 LEU A N 1
ATOM 1451 C CA . LEU A 1 191 ? 6.698 -15.565 -20.878 1.00 81.69 191 LEU A CA 1
ATOM 1452 C C . LEU A 1 191 ? 7.481 -14.361 -20.345 1.00 81.69 191 LEU A C 1
ATOM 1454 O O . LEU A 1 191 ? 8.689 -14.264 -20.572 1.00 81.69 191 LEU A O 1
ATOM 1458 N N . LEU A 1 192 ? 6.820 -13.460 -19.616 1.00 79.19 192 LEU A N 1
ATOM 1459 C CA . LEU A 1 192 ? 7.453 -12.265 -19.063 1.00 79.19 192 LEU A CA 1
ATOM 1460 C C . LEU A 1 192 ? 8.575 -12.637 -18.090 1.00 79.19 192 LEU A C 1
ATOM 1462 O O . LEU A 1 192 ? 9.707 -12.199 -18.282 1.00 79.19 192 LEU A O 1
ATOM 1466 N N . TYR A 1 193 ? 8.319 -13.507 -17.115 1.00 71.19 193 TYR A N 1
ATOM 1467 C CA . TYR A 1 193 ? 9.323 -13.916 -16.129 1.00 71.19 193 TYR A CA 1
ATOM 1468 C C . TYR A 1 193 ? 10.504 -14.668 -16.748 1.00 71.19 193 TYR A C 1
ATOM 1470 O O . TYR A 1 193 ? 11.657 -14.444 -16.366 1.00 71.19 193 TYR A O 1
ATOM 1478 N N . THR A 1 194 ? 10.249 -15.500 -17.764 1.00 74.31 194 THR A N 1
ATOM 1479 C CA . THR A 1 194 ? 11.308 -16.232 -18.476 1.00 74.31 194 THR A CA 1
ATOM 1480 C C . THR A 1 194 ? 12.257 -15.300 -19.224 1.00 74.31 194 THR A C 1
ATOM 1482 O O . THR A 1 194 ? 13.452 -15.590 -19.320 1.00 74.31 194 THR A O 1
ATOM 1485 N N . HIS A 1 195 ? 11.739 -14.213 -19.797 1.00 77.50 195 HIS A N 1
ATOM 1486 C CA . HIS A 1 195 ? 12.499 -13.384 -20.729 1.00 77.50 195 HIS A CA 1
ATOM 1487 C C . HIS A 1 195 ? 13.009 -12.079 -20.118 1.00 77.50 195 HIS A C 1
ATOM 1489 O O . HIS A 1 195 ? 14.146 -11.714 -20.408 1.00 77.50 195 HIS A O 1
ATOM 1495 N N . LEU A 1 196 ? 12.239 -11.408 -19.253 1.00 72.56 196 LEU A N 1
ATOM 1496 C CA . LEU A 1 196 ? 12.633 -10.129 -18.646 1.00 72.56 196 LEU A CA 1
ATOM 1497 C C . LEU A 1 196 ? 13.930 -10.253 -17.842 1.00 72.56 196 LEU A C 1
ATOM 1499 O O . LEU A 1 196 ? 14.847 -9.461 -18.036 1.00 72.56 196 LEU A O 1
ATOM 1503 N N . SER A 1 197 ? 14.050 -11.305 -17.030 1.00 68.25 197 SER A N 1
ATOM 1504 C CA . SER A 1 197 ? 15.242 -11.587 -16.216 1.00 68.25 197 SER A CA 1
ATOM 1505 C C . SER A 1 197 ? 16.513 -11.855 -17.038 1.00 68.25 197 SER A C 1
ATOM 1507 O O . SER A 1 197 ? 17.619 -11.812 -16.504 1.00 68.25 197 SER A O 1
ATOM 1509 N N . ARG A 1 198 ? 16.379 -12.132 -18.342 1.00 75.62 198 ARG A N 1
ATOM 1510 C CA . ARG A 1 198 ? 17.490 -12.455 -19.253 1.00 75.62 198 ARG A CA 1
ATOM 1511 C C . ARG A 1 198 ? 17.896 -11.289 -20.153 1.00 75.62 198 ARG A C 1
ATOM 1513 O O . ARG A 1 198 ? 18.858 -11.427 -20.909 1.00 75.62 198 ARG A O 1
ATOM 1520 N N . LEU A 1 199 ? 17.163 -10.174 -20.127 1.00 75.81 199 LEU A N 1
ATOM 1521 C CA . LEU A 1 199 ? 17.464 -9.022 -20.974 1.00 75.81 199 LEU A CA 1
ATOM 1522 C C . LEU A 1 199 ? 18.668 -8.239 -20.430 1.00 75.81 199 LEU A C 1
ATOM 1524 O O . LEU A 1 199 ? 18.713 -7.939 -19.236 1.00 75.81 199 LEU A O 1
ATOM 1528 N N . PRO A 1 200 ? 19.622 -7.835 -21.292 1.00 80.81 200 PRO A N 1
ATOM 1529 C CA . PRO A 1 200 ? 20.659 -6.890 -20.898 1.00 80.81 200 PRO A CA 1
ATOM 1530 C C . PRO A 1 200 ? 20.040 -5.562 -20.419 1.00 80.81 200 PRO A C 1
ATOM 1532 O O . PRO A 1 200 ? 19.101 -5.082 -21.066 1.00 80.81 200 PRO A O 1
ATOM 1535 N N . PRO A 1 201 ? 20.582 -4.915 -19.368 1.00 74.62 201 PRO A N 1
ATOM 1536 C CA . PRO A 1 201 ? 20.029 -3.673 -18.812 1.00 74.62 201 PRO A CA 1
ATOM 1537 C C . PRO A 1 201 ? 19.820 -2.539 -19.832 1.00 74.62 201 PRO A C 1
ATOM 1539 O O . PRO A 1 201 ? 18.843 -1.802 -19.762 1.00 74.62 201 PRO A O 1
ATOM 1542 N N . GLU A 1 202 ? 20.692 -2.415 -20.832 1.00 79.25 202 GLU A N 1
ATOM 1543 C CA . GLU A 1 202 ? 20.551 -1.390 -21.879 1.00 79.25 202 GLU A CA 1
ATOM 1544 C C . GLU A 1 202 ? 19.359 -1.665 -22.811 1.00 79.25 202 GLU A C 1
ATOM 1546 O O . GLU A 1 202 ? 18.636 -0.753 -23.212 1.00 79.25 202 GLU A O 1
ATOM 1551 N N . THR A 1 203 ? 19.119 -2.940 -23.136 1.00 80.69 203 THR A N 1
ATOM 1552 C CA . THR A 1 203 ? 17.971 -3.358 -23.960 1.00 80.69 203 THR A CA 1
ATOM 1553 C C . THR A 1 203 ? 16.667 -3.204 -23.182 1.00 80.69 203 THR A C 1
ATOM 1555 O O . THR A 1 203 ? 15.660 -2.754 -23.729 1.00 80.69 203 THR A O 1
ATOM 1558 N N . ALA A 1 204 ? 16.709 -3.544 -21.895 1.00 75.19 204 ALA A N 1
ATOM 1559 C CA . ALA A 1 204 ? 15.634 -3.347 -20.938 1.00 75.19 204 ALA A CA 1
ATOM 1560 C C . ALA A 1 204 ? 15.165 -1.886 -20.876 1.00 75.19 204 ALA A C 1
ATOM 1562 O O . ALA A 1 204 ? 13.973 -1.610 -21.037 1.00 75.19 204 ALA A O 1
ATOM 1563 N N . GLU A 1 205 ? 16.106 -0.955 -20.699 1.00 75.56 205 GLU A N 1
ATOM 1564 C CA . GLU A 1 205 ? 15.834 0.484 -20.677 1.00 75.56 205 GLU A CA 1
ATOM 1565 C C . GLU A 1 205 ? 15.243 0.977 -22.001 1.00 75.56 205 GLU A C 1
ATOM 1567 O O . GLU A 1 205 ? 14.232 1.680 -21.996 1.00 75.56 205 GLU A O 1
ATOM 1572 N N . LEU A 1 206 ? 15.816 0.572 -23.142 1.00 82.31 206 LEU A N 1
ATOM 1573 C CA . LEU A 1 206 ? 15.325 0.980 -24.462 1.00 82.31 206 LEU A CA 1
ATOM 1574 C C . LEU A 1 206 ? 13.867 0.546 -24.685 1.00 82.31 206 LEU A C 1
ATOM 1576 O O . LEU A 1 206 ? 13.022 1.361 -25.060 1.00 82.31 206 LEU A O 1
ATOM 1580 N N . LEU A 1 207 ? 13.557 -0.731 -24.441 1.00 79.44 207 LEU A N 1
ATOM 1581 C CA . LEU A 1 207 ? 12.200 -1.264 -24.595 1.00 79.44 207 LEU A CA 1
ATOM 1582 C C . LEU A 1 207 ? 11.227 -0.614 -23.607 1.00 79.44 207 LEU A C 1
ATOM 1584 O O . LEU A 1 207 ? 10.108 -0.261 -23.983 1.00 79.44 207 LEU A O 1
ATOM 1588 N N . GLY A 1 208 ? 11.668 -0.403 -22.365 1.00 74.62 208 GLY A N 1
ATOM 1589 C CA . GLY A 1 208 ? 10.896 0.303 -21.348 1.00 74.62 208 GLY A CA 1
ATOM 1590 C C . GLY A 1 208 ? 10.544 1.728 -21.769 1.00 74.62 208 GLY A C 1
ATOM 1591 O O . GLY A 1 208 ? 9.387 2.130 -21.660 1.00 74.62 208 GLY A O 1
ATOM 1592 N N . ALA A 1 209 ? 11.505 2.474 -22.317 1.00 74.88 209 ALA A N 1
ATOM 1593 C CA . ALA A 1 209 ? 11.284 3.825 -22.825 1.00 74.88 209 ALA A CA 1
ATOM 1594 C C . ALA A 1 209 ? 10.278 3.852 -23.990 1.00 74.88 209 ALA A C 1
ATOM 1596 O O . ALA A 1 209 ? 9.393 4.713 -24.019 1.00 74.88 209 ALA A O 1
ATOM 1597 N N . VAL A 1 210 ? 10.357 2.888 -24.916 1.00 78.31 210 VAL A N 1
ATOM 1598 C CA . VAL A 1 210 ? 9.401 2.763 -26.030 1.00 78.31 210 VAL A CA 1
ATOM 1599 C C . VAL A 1 210 ? 7.983 2.521 -25.515 1.00 78.31 210 VAL A C 1
ATOM 1601 O O . VAL A 1 210 ? 7.065 3.234 -25.923 1.00 78.31 210 VAL A O 1
ATOM 1604 N N . LEU A 1 211 ? 7.784 1.564 -24.606 1.00 72.88 211 LEU A N 1
ATOM 1605 C CA . LEU A 1 211 ? 6.456 1.267 -24.059 1.00 72.88 211 LEU A CA 1
ATOM 1606 C C . LEU A 1 211 ? 5.903 2.431 -23.235 1.00 72.88 211 LEU A C 1
ATOM 1608 O O . LEU A 1 211 ? 4.745 2.805 -23.411 1.00 72.88 211 LEU A O 1
ATOM 1612 N N . HIS A 1 212 ? 6.735 3.056 -22.401 1.00 66.69 212 HIS A N 1
ATOM 1613 C CA . HIS A 1 212 ? 6.324 4.213 -21.612 1.00 66.69 212 HIS A CA 1
ATOM 1614 C C . HIS A 1 212 ? 5.854 5.373 -22.505 1.00 66.69 212 HIS A C 1
ATOM 1616 O O . HIS A 1 212 ? 4.803 5.955 -22.252 1.00 66.69 212 HIS A O 1
ATOM 1622 N N . SER A 1 213 ? 6.564 5.659 -23.606 1.00 69.94 213 SER A N 1
ATOM 1623 C CA . SER A 1 213 ? 6.158 6.706 -24.560 1.00 69.94 213 SER A CA 1
ATOM 1624 C C . SER A 1 213 ? 4.771 6.469 -25.171 1.00 69.94 213 SER A C 1
ATOM 1626 O O . SER A 1 213 ? 4.063 7.421 -25.491 1.00 69.94 213 SER A O 1
ATOM 1628 N N . ARG A 1 214 ? 4.362 5.201 -25.314 1.00 66.88 214 ARG A N 1
ATOM 1629 C CA . ARG A 1 214 ? 3.049 4.818 -25.847 1.00 66.88 214 ARG A CA 1
ATOM 1630 C C . ARG A 1 214 ? 1.943 4.903 -24.802 1.00 66.88 214 ARG A C 1
ATOM 1632 O O . ARG A 1 214 ? 0.820 5.217 -25.171 1.00 66.88 214 ARG A O 1
ATOM 1639 N N . LEU A 1 215 ? 2.257 4.642 -23.533 1.00 61.81 215 LEU A N 1
ATOM 1640 C CA . LEU A 1 215 ? 1.310 4.752 -22.419 1.00 61.81 215 LEU A CA 1
ATOM 1641 C C . LEU A 1 215 ? 1.026 6.214 -22.043 1.00 61.81 215 LEU A C 1
ATOM 1643 O O . LEU A 1 215 ? -0.106 6.545 -21.714 1.00 61.81 215 LEU A O 1
ATOM 1647 N N . SER A 1 216 ? 2.034 7.084 -22.125 1.00 56.19 216 SER A N 1
ATOM 1648 C CA . SER A 1 216 ? 1.929 8.507 -21.758 1.00 56.19 216 SER A CA 1
ATOM 1649 C C . SER A 1 216 ? 1.538 9.428 -22.926 1.00 56.19 216 SER A C 1
ATOM 1651 O O . SER A 1 216 ? 1.360 10.625 -22.723 1.00 56.19 216 SER A O 1
ATOM 1653 N N . GLY A 1 217 ? 1.470 8.901 -24.154 1.00 47.00 217 GLY A N 1
ATOM 1654 C CA . GLY A 1 217 ? 1.268 9.659 -25.397 1.00 47.00 217 GLY A CA 1
ATOM 1655 C C . GLY A 1 217 ? -0.117 9.515 -26.039 1.00 47.00 217 GLY A C 1
ATOM 1656 O O . GLY A 1 217 ? -0.212 9.659 -27.259 1.00 47.00 217 GLY A O 1
ATOM 1657 N N . GLY A 1 218 ? -1.146 9.176 -25.256 1.00 42.44 218 GLY A N 1
ATOM 1658 C CA . GLY A 1 218 ? -2.551 9.083 -25.681 1.00 42.44 218 GLY A CA 1
ATOM 1659 C C . GLY A 1 218 ? -3.377 10.286 -25.254 1.00 42.44 218 GLY A C 1
ATOM 1660 O O . GLY A 1 218 ? -3.158 10.763 -24.120 1.00 42.44 218 GLY A O 1
#

Sequence (218 aa):
MSELVMEVRMASSPGQVFAAFETPFLLRRWYGAPPGCFRTGAEGDVGTGEPFQVNLIDSQGVPFVQRGRILDVVPAERLELEMSWEGGPLGGPEVTRAELRLHPDGDGTRFEVIQGPFSRPESLEAHRAYWKASLERLSRVAAGEALPCFEEFWDESCGYAGRLGVAAYAVLAGMREAGAAPEALAQAEALLYTHLSRLPPETAELLGAVLHSRLSGG

Radius of gyration: 18.19 Å; Cα contacts (8 Å, |Δi|>4): 401; chains: 1; bounding box: 44×43×46 Å

Mean predicted aligned error: 7.54 Å

pLDDT: mean 86.72, std 10.5, range [42.44, 98.56]

Organism: Stigmatella aurantiaca (NCBI:txid41)

Solvent-accessible surface area (backbone atoms only — not comparable to full-atom values): 11424 Å² total; per-residue (Å²): 113,48,70,47,76,48,77,49,80,33,79,35,32,27,61,43,46,38,47,34,65,75,36,67,82,46,26,61,48,29,58,85,44,42,85,71,37,40,39,67,50,71,48,70,54,71,89,74,56,46,68,26,39,38,37,31,26,43,70,72,38,52,74,27,38,38,40,35,29,60,77,49,79,42,87,45,39,36,42,28,32,38,41,35,30,52,51,69,90,69,39,53,98,52,70,26,43,37,41,37,36,37,36,80,46,84,72,10,16,40,37,36,42,39,37,32,61,29,89,45,72,66,57,46,52,41,50,50,50,29,49,52,56,25,49,58,38,38,48,42,48,32,68,69,48,89,67,80,38,61,38,57,55,30,62,71,30,73,62,56,53,44,31,35,40,55,49,52,50,52,50,56,50,51,39,55,76,72,64,55,55,69,69,59,52,52,51,51,48,53,53,46,48,67,46,61,66,69,50,54,70,70,59,37,44,54,53,6,52,55,53,48,54,62,72,75,68,117